Protein AF-A0A8J6C037-F1 (afdb_monomer_lite)

Organism: NCBI:txid201153

Radius of gyration: 19.53 Å; chains: 1; bounding box: 59×39×53 Å

Secondary structure (DSSP, 8-state):
---TT-HHHHHHHTT--HHHHHHHHHHHHHHHHHHHHHHTT-TT-SPPHHHHHHHHHHHHHHHHT---TT--PPPHHHHHHHHHHHHHSSPPPTTT--HHHHHHHHHHHHHHHHHHH-GGGSS---HHHHHHHHPPTT--HHHHHHHHHHHHHHTTSTHHHHS-HHHHHHHHHHHHHHHHHHHHHHTTT-

Sequence (190 aa):
MPNWTKPSVFIRKMGITKRCMSTTIVLAQKYYFQAAPTLDAMAGGPIPTDLLCAACLCIAVKIASDFGPDSFEPPVHEYLVLKHVCRHGSAPTADQLDIRNSKARFATTECSVLATIGFENLAPSLPHGKLLEILPQGIAGSVVELAWAILNDSCSLPESIERDPAAMAEAALKKAVSMAGHTASAHAHV

Foldseek 3Di:
DPPPLDLVVLCVVQVPDLQLLLLLLLLLLLLCVQCVVVQVVDPVHDDPSLLLSLLSSLLSLCVVQPDDPPRDRDPSVSSVQSSCSVVPSGGDDPVRC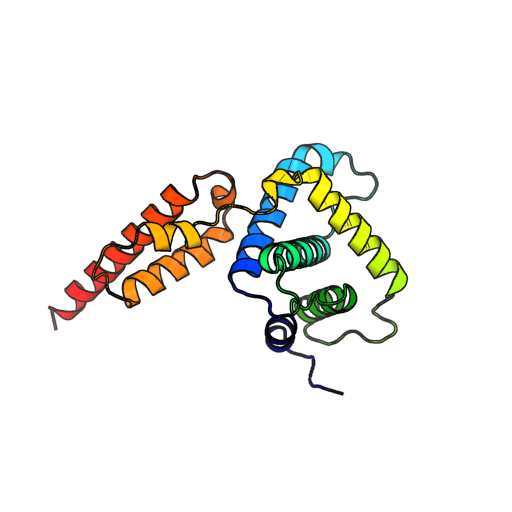PVVVSVVSSVVSNVSSCVRCDVVCSNPDALLVLLVVPDDPPDDVQLVVQLVVQSSVCSNPSCRNVDDSNVSSVVSSVVSVVVVVVVVVVVVPD

pLDDT: mean 78.57, std 13.53, range [39.31, 93.75]

Structure (mmCIF, N/CA/C/O backbone):
data_AF-A0A8J6C037-F1
#
_entry.id   AF-A0A8J6C037-F1
#
loop_
_atom_site.group_PDB
_atom_site.id
_atom_site.type_symbol
_atom_site.label_atom_id
_atom_site.label_alt_id
_atom_site.label_comp_id
_atom_site.label_asym_id
_atom_site.label_entity_id
_atom_site.label_seq_id
_atom_site.pdbx_PDB_ins_code
_atom_site.Cartn_x
_atom_site.Cartn_y
_atom_site.Cartn_z
_atom_site.occupancy
_atom_site.B_iso_or_equiv
_atom_site.auth_seq_id
_atom_site.auth_comp_id
_atom_site.auth_asym_id
_atom_site.auth_atom_id
_atom_site.pdbx_PDB_model_num
ATOM 1 N N . MET A 1 1 ? -12.303 -10.917 -26.815 1.00 42.28 1 MET A N 1
ATOM 2 C CA . MET A 1 1 ? -11.332 -10.605 -25.741 1.00 42.28 1 MET A CA 1
ATOM 3 C C . MET A 1 1 ? -12.116 -10.178 -24.507 1.00 42.28 1 MET A C 1
ATOM 5 O O . MET A 1 1 ? -13.110 -9.486 -24.700 1.00 42.28 1 MET A O 1
ATOM 9 N N . PRO A 1 2 ? -11.768 -10.614 -23.282 1.00 47.94 2 PRO A N 1
ATOM 10 C CA . PRO A 1 2 ? -12.498 -10.204 -22.081 1.00 47.94 2 PRO A CA 1
ATOM 11 C C . PRO A 1 2 ? -12.509 -8.674 -21.926 1.00 47.94 2 PRO A C 1
ATOM 13 O O . PRO A 1 2 ? -11.648 -7.980 -22.456 1.00 47.94 2 PRO A O 1
ATOM 16 N N . ASN A 1 3 ? -13.510 -8.140 -21.234 1.00 52.41 3 ASN A N 1
ATOM 17 C CA . ASN A 1 3 ? -13.744 -6.702 -21.094 1.00 52.41 3 ASN A CA 1
ATOM 18 C C . ASN A 1 3 ? -12.779 -6.105 -20.037 1.00 52.41 3 ASN A C 1
ATOM 20 O O . ASN A 1 3 ? -13.152 -5.871 -18.889 1.00 52.41 3 ASN A O 1
ATOM 24 N N . TRP A 1 4 ? -11.503 -5.929 -20.397 1.00 57.09 4 TRP A N 1
ATOM 25 C CA . TRP A 1 4 ? -10.402 -5.505 -19.508 1.00 57.09 4 TRP A CA 1
ATOM 26 C C . TRP A 1 4 ? -10.311 -3.983 -19.304 1.00 57.09 4 TRP A C 1
ATOM 28 O O . TRP A 1 4 ? -9.225 -3.412 -19.290 1.00 57.09 4 TRP A O 1
ATOM 38 N N . THR A 1 5 ? -11.438 -3.287 -19.183 1.00 61.75 5 THR A N 1
ATOM 39 C CA . THR A 1 5 ? -11.453 -1.812 -19.110 1.00 61.75 5 THR A CA 1
ATOM 40 C C . THR A 1 5 ? -11.577 -1.268 -17.691 1.00 61.75 5 THR A C 1
ATOM 42 O O . THR A 1 5 ? -11.441 -0.068 -17.480 1.00 61.75 5 THR A O 1
ATOM 45 N N . LYS A 1 6 ? -11.829 -2.128 -16.694 1.00 74.69 6 LYS A N 1
ATOM 46 C CA . LYS A 1 6 ? -12.071 -1.706 -15.308 1.00 74.69 6 LYS A CA 1
ATOM 47 C C . LYS A 1 6 ? -10.961 -2.196 -14.370 1.00 74.69 6 LYS A C 1
ATOM 49 O O . LYS A 1 6 ? -10.770 -3.411 -14.272 1.00 74.69 6 LYS A O 1
ATOM 54 N N . PRO A 1 7 ? -10.309 -1.304 -13.595 1.00 74.75 7 PRO A N 1
ATOM 55 C CA . PRO A 1 7 ? -9.315 -1.686 -12.584 1.00 74.75 7 PRO A CA 1
ATOM 56 C C . PRO A 1 7 ? -9.818 -2.740 -11.588 1.00 74.75 7 PRO A C 1
ATOM 58 O O . PRO A 1 7 ? -9.074 -3.632 -11.192 1.00 74.75 7 PRO A O 1
ATOM 61 N N . SER A 1 8 ? -11.107 -2.710 -11.237 1.00 76.75 8 SER A N 1
ATOM 62 C CA . SER A 1 8 ? -11.719 -3.680 -10.319 1.00 76.75 8 SER A CA 1
ATOM 63 C C . SER A 1 8 ? -11.695 -5.127 -10.828 1.00 76.75 8 SER A C 1
ATOM 65 O O . SER A 1 8 ? -11.640 -6.051 -10.018 1.00 76.75 8 SER A O 1
ATOM 67 N N . VAL A 1 9 ? -11.702 -5.342 -12.149 1.00 76.56 9 VAL A N 1
ATOM 68 C CA . VAL A 1 9 ? -11.592 -6.682 -12.751 1.00 76.56 9 VAL A CA 1
ATOM 69 C C . VAL A 1 9 ? -10.172 -7.218 -12.583 1.00 76.56 9 VAL A C 1
ATOM 71 O O . VAL A 1 9 ? -9.996 -8.368 -12.186 1.00 76.56 9 VAL A O 1
ATOM 74 N N . PHE A 1 10 ? -9.167 -6.369 -12.806 1.00 73.31 10 PHE A N 1
ATOM 75 C CA . PHE A 1 10 ? -7.761 -6.703 -12.580 1.00 73.31 10 PHE A CA 1
ATOM 76 C C . PHE A 1 10 ? -7.476 -7.004 -11.111 1.00 73.31 10 PHE A C 1
ATOM 78 O O . PHE A 1 10 ? -6.884 -8.034 -10.814 1.00 73.31 10 PHE A O 1
ATOM 85 N N . ILE A 1 11 ? -7.955 -6.154 -10.197 1.00 75.50 11 ILE A N 1
ATOM 86 C CA . ILE A 1 11 ? -7.783 -6.328 -8.746 1.00 75.50 11 ILE A CA 1
ATOM 87 C C . ILE A 1 11 ? -8.318 -7.690 -8.296 1.00 75.50 11 ILE A C 1
ATOM 89 O O . ILE A 1 11 ? -7.623 -8.419 -7.594 1.00 75.50 11 ILE A O 1
ATOM 93 N N . ARG A 1 12 ? -9.523 -8.070 -8.746 1.00 77.81 12 ARG A N 1
ATOM 94 C CA . ARG A 1 12 ? -10.105 -9.379 -8.414 1.00 77.81 12 ARG A CA 1
ATOM 95 C C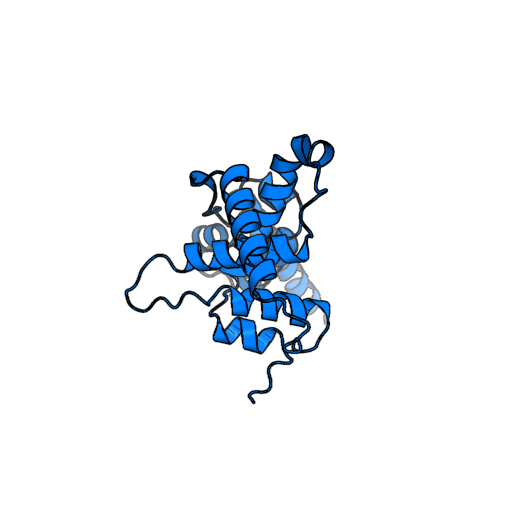 . ARG A 1 12 ? -9.328 -10.537 -9.029 1.00 77.81 12 ARG A C 1
ATOM 97 O O . ARG A 1 12 ? -9.071 -11.510 -8.334 1.00 77.81 12 ARG A O 1
ATOM 104 N N . LYS A 1 13 ? -8.960 -10.443 -10.311 1.00 75.56 13 LYS A N 1
ATOM 105 C CA . LYS A 1 13 ? -8.255 -11.526 -11.008 1.00 75.56 13 LYS A CA 1
ATOM 106 C C . LYS A 1 13 ? -6.862 -11.777 -10.428 1.00 75.56 13 LYS A C 1
ATOM 108 O O . LYS A 1 13 ? -6.459 -12.924 -10.307 1.00 75.56 13 LYS A O 1
ATOM 113 N N . MET A 1 14 ? -6.158 -10.713 -10.057 1.00 76.31 14 MET A N 1
ATOM 114 C CA . MET A 1 14 ? -4.828 -10.787 -9.454 1.00 76.31 14 MET A CA 1
ATOM 115 C C . MET A 1 14 ? -4.860 -11.105 -7.952 1.00 76.31 14 MET A C 1
ATOM 117 O O . MET A 1 14 ? -3.811 -11.114 -7.320 1.00 76.31 14 MET A O 1
ATOM 121 N N . GLY A 1 15 ? -6.042 -11.311 -7.355 1.00 75.94 15 GLY A N 1
ATOM 122 C CA . GLY A 1 15 ? -6.164 -11.586 -5.921 1.00 75.94 15 GLY A CA 1
ATOM 123 C C . GLY A 1 15 ? -5.702 -10.431 -5.024 1.00 75.94 15 GLY A C 1
ATOM 124 O O . GLY A 1 15 ? -5.370 -10.649 -3.862 1.00 75.94 15 GLY A O 1
ATOM 125 N N . ILE A 1 16 ? -5.677 -9.195 -5.536 1.00 83.25 16 ILE A N 1
ATOM 126 C CA . ILE A 1 16 ? -5.190 -8.030 -4.792 1.00 83.25 16 ILE A CA 1
ATOM 127 C C . ILE A 1 16 ? -6.175 -7.713 -3.664 1.00 83.25 16 ILE A C 1
ATOM 129 O O . ILE A 1 16 ? -7.314 -7.295 -3.889 1.00 83.25 16 ILE A O 1
ATOM 133 N N . THR A 1 17 ? -5.719 -7.890 -2.427 1.00 83.94 17 THR A N 1
ATOM 134 C CA . THR A 1 17 ? -6.511 -7.623 -1.222 1.00 83.94 17 THR A CA 1
ATOM 135 C C . THR A 1 17 ? -6.356 -6.178 -0.745 1.00 83.94 17 THR A C 1
ATOM 137 O O . THR A 1 17 ? -5.435 -5.460 -1.141 1.00 83.94 17 THR A O 1
ATOM 140 N N . LYS A 1 18 ? -7.223 -5.742 0.183 1.00 81.75 18 LYS A N 1
ATOM 141 C CA . LYS A 1 18 ? -7.037 -4.456 0.884 1.00 81.75 18 LYS A CA 1
ATOM 142 C C . LYS A 1 18 ? -5.677 -4.377 1.582 1.00 81.75 18 LYS A C 1
ATOM 144 O O . LYS A 1 18 ? -5.041 -3.334 1.523 1.00 81.75 18 LYS A O 1
ATOM 149 N N . ARG A 1 19 ? -5.200 -5.494 2.147 1.00 82.00 19 ARG A N 1
ATOM 150 C CA . ARG A 1 19 ? -3.859 -5.597 2.737 1.00 82.00 19 ARG A CA 1
ATOM 151 C C . ARG A 1 19 ? -2.772 -5.300 1.705 1.00 82.00 19 ARG A C 1
ATOM 153 O O . ARG A 1 19 ? -1.902 -4.492 1.993 1.00 82.00 19 ARG A O 1
ATOM 160 N N . CYS A 1 20 ? -2.865 -5.871 0.499 1.00 86.06 20 CYS A N 1
ATOM 161 C CA . CYS A 1 20 ? -1.915 -5.582 -0.582 1.00 86.06 20 CYS A CA 1
ATOM 162 C C . CYS A 1 20 ? -1.884 -4.082 -0.908 1.00 86.06 20 CYS A C 1
ATOM 164 O O . CYS A 1 20 ? -0.809 -3.502 -1.025 1.00 86.06 20 CYS A O 1
ATOM 166 N N . MET A 1 21 ? -3.051 -3.435 -1.003 1.00 87.00 21 MET A N 1
ATOM 167 C CA . MET A 1 21 ? -3.138 -1.996 -1.279 1.00 87.00 21 MET A CA 1
ATOM 168 C C . MET A 1 21 ? -2.531 -1.150 -0.150 1.00 87.00 21 MET A C 1
ATOM 170 O O . MET A 1 21 ? -1.718 -0.273 -0.426 1.00 87.00 21 MET A O 1
ATOM 174 N N . SER A 1 22 ? -2.850 -1.437 1.115 1.00 85.31 22 SER A N 1
ATOM 175 C CA . SER A 1 22 ? -2.264 -0.724 2.259 1.00 85.31 22 SER A CA 1
ATOM 176 C C . SER A 1 22 ? -0.748 -0.920 2.343 1.00 85.31 22 SER A C 1
ATOM 178 O O . SER A 1 22 ? -0.017 0.053 2.502 1.00 85.31 22 SER A O 1
ATOM 180 N N . THR A 1 23 ? -0.254 -2.148 2.156 1.00 87.00 23 THR A N 1
ATOM 181 C CA . THR A 1 23 ? 1.187 -2.429 2.089 1.00 87.00 23 THR A CA 1
ATOM 182 C C . THR A 1 23 ? 1.843 -1.681 0.929 1.00 87.00 23 THR A C 1
ATOM 184 O O . THR A 1 23 ? 2.911 -1.110 1.113 1.00 87.00 23 THR A O 1
ATOM 187 N N . THR A 1 24 ? 1.194 -1.604 -0.237 1.00 91.06 24 THR A N 1
ATOM 188 C CA . THR A 1 24 ? 1.695 -0.837 -1.393 1.00 91.06 24 THR A CA 1
ATOM 189 C C . THR A 1 24 ? 1.922 0.629 -1.036 1.00 91.06 24 THR A C 1
ATOM 191 O O . THR A 1 24 ? 2.975 1.175 -1.358 1.00 91.06 24 THR A O 1
ATOM 194 N N . ILE A 1 25 ? 0.950 1.259 -0.366 1.00 88.75 25 ILE A N 1
ATOM 195 C CA . ILE A 1 25 ? 1.028 2.670 0.035 1.00 88.75 25 ILE A CA 1
ATOM 196 C C . ILE A 1 25 ? 2.190 2.881 1.010 1.00 88.75 25 ILE A C 1
ATOM 198 O O . ILE A 1 25 ? 3.035 3.742 0.772 1.00 88.75 25 ILE A O 1
ATOM 202 N N . VAL A 1 26 ? 2.282 2.039 2.043 1.00 87.44 26 VAL A N 1
ATOM 203 C CA . VAL A 1 26 ? 3.345 2.123 3.053 1.00 87.44 26 VAL A CA 1
ATOM 204 C C . VAL A 1 26 ? 4.727 1.920 2.429 1.00 87.44 26 VAL A C 1
ATOM 206 O O . VAL A 1 26 ? 5.655 2.661 2.742 1.00 87.44 26 VAL A O 1
ATOM 209 N N . LEU A 1 27 ? 4.886 0.954 1.517 1.00 89.62 27 LEU A N 1
ATOM 210 C CA . LEU A 1 27 ? 6.152 0.742 0.811 1.00 89.62 27 LEU A CA 1
ATOM 211 C C . LEU A 1 27 ? 6.525 1.956 -0.051 1.00 89.62 27 LEU A C 1
ATOM 213 O O . LEU A 1 27 ? 7.672 2.391 -0.019 1.00 89.62 27 LEU A O 1
ATOM 217 N N . ALA A 1 28 ? 5.570 2.540 -0.777 1.00 90.00 28 ALA A N 1
ATOM 218 C CA . ALA A 1 28 ? 5.827 3.726 -1.591 1.00 90.00 28 ALA A CA 1
ATOM 219 C C . ALA A 1 28 ? 6.228 4.942 -0.735 1.00 90.00 28 ALA A C 1
ATOM 221 O O . ALA A 1 28 ? 7.167 5.656 -1.084 1.00 90.00 28 ALA A O 1
ATOM 222 N N . GLN A 1 29 ? 5.565 5.159 0.405 1.00 87.56 29 GLN A N 1
ATOM 223 C CA . GLN A 1 29 ? 5.914 6.229 1.346 1.00 87.56 29 GLN A CA 1
ATOM 224 C C . GLN A 1 29 ? 7.298 6.016 1.964 1.00 87.56 29 GLN A C 1
ATOM 226 O O . GLN A 1 29 ? 8.103 6.945 1.966 1.00 87.56 29 GLN A O 1
ATOM 231 N N . LYS A 1 30 ? 7.612 4.795 2.422 1.00 87.19 30 LYS A N 1
ATOM 232 C CA . LYS A 1 30 ? 8.949 4.449 2.936 1.00 87.19 30 LYS A CA 1
ATOM 233 C C . LYS A 1 30 ? 10.028 4.693 1.889 1.00 87.19 30 LYS A C 1
ATOM 235 O O . LYS A 1 30 ? 11.039 5.314 2.204 1.00 87.19 30 LYS A O 1
ATOM 240 N N . TYR A 1 31 ? 9.783 4.262 0.649 1.00 88.69 31 TYR A N 1
ATOM 241 C CA . TYR A 1 31 ? 10.694 4.510 -0.461 1.00 88.69 31 TYR A CA 1
ATOM 242 C C . TYR A 1 31 ? 10.966 6.004 -0.620 1.00 88.69 31 TYR A C 1
ATOM 244 O O . TYR A 1 31 ? 12.121 6.400 -0.601 1.00 88.69 31 TYR A O 1
ATOM 252 N N . TYR A 1 32 ? 9.934 6.847 -0.723 1.00 86.06 32 TYR A N 1
ATOM 253 C CA . TYR A 1 32 ? 10.140 8.289 -0.882 1.00 86.06 32 TYR A CA 1
ATOM 254 C C . TYR A 1 32 ? 10.841 8.928 0.318 1.00 86.06 32 TYR A C 1
ATOM 256 O O . TYR A 1 32 ? 11.716 9.765 0.122 1.00 86.06 32 TYR A O 1
ATOM 264 N N . PHE A 1 33 ? 10.506 8.515 1.539 1.00 84.06 33 PHE A N 1
ATOM 265 C CA . PHE A 1 33 ? 11.137 9.030 2.752 1.00 84.06 33 PHE A CA 1
ATOM 266 C C . PHE A 1 33 ? 12.635 8.693 2.814 1.00 84.06 33 PHE A C 1
ATOM 268 O O . PHE A 1 33 ? 13.458 9.552 3.114 1.00 84.06 33 PHE A O 1
ATOM 275 N N . GLN A 1 34 ? 13.007 7.455 2.480 1.00 84.38 34 GLN A N 1
ATOM 276 C CA . GLN A 1 34 ? 14.394 6.980 2.530 1.00 84.38 34 GLN A CA 1
ATOM 277 C C . GLN A 1 34 ? 15.205 7.335 1.279 1.00 84.38 34 GLN A C 1
ATOM 279 O O . GLN A 1 34 ? 16.422 7.482 1.360 1.00 84.38 34 GLN A O 1
ATOM 284 N N . ALA A 1 35 ? 14.552 7.480 0.124 1.00 80.06 35 ALA A N 1
ATOM 285 C CA . ALA A 1 35 ? 15.176 7.917 -1.119 1.00 80.06 35 ALA A CA 1
ATOM 286 C C . ALA A 1 35 ? 15.316 9.442 -1.196 1.00 80.06 35 ALA A C 1
ATOM 288 O O . ALA A 1 35 ? 16.121 9.915 -1.990 1.00 80.06 35 ALA A O 1
ATOM 289 N N . ALA A 1 36 ? 14.598 10.225 -0.378 1.00 68.56 36 ALA A N 1
ATOM 290 C CA . ALA A 1 36 ? 14.683 11.690 -0.370 1.00 68.56 36 ALA A CA 1
ATOM 291 C C . ALA A 1 36 ? 16.125 12.247 -0.419 1.00 68.56 36 ALA A C 1
ATOM 293 O O . ALA A 1 36 ? 16.365 13.140 -1.228 1.00 68.56 36 ALA A O 1
ATOM 294 N N . PRO A 1 37 ? 17.116 11.702 0.320 1.00 64.94 37 PRO A N 1
ATOM 295 C CA . PRO A 1 37 ? 18.500 12.179 0.256 1.00 64.94 37 PRO A CA 1
ATOM 296 C C . PRO A 1 37 ? 19.224 11.869 -1.064 1.00 64.94 37 PRO A C 1
ATOM 298 O O . PRO A 1 37 ? 20.243 12.483 -1.363 1.00 64.94 37 PRO A O 1
ATOM 301 N N . THR A 1 38 ? 18.756 10.879 -1.830 1.00 66.69 38 THR A N 1
ATOM 302 C CA . THR A 1 38 ? 19.413 10.384 -3.050 1.00 66.69 38 THR A CA 1
ATOM 303 C C . THR A 1 38 ? 18.672 10.752 -4.332 1.00 66.69 38 THR A C 1
ATOM 305 O O . THR A 1 38 ? 19.297 10.743 -5.391 1.00 66.69 38 THR A O 1
ATOM 308 N N . LEU A 1 39 ? 17.391 11.137 -4.260 1.00 64.19 39 LEU A N 1
ATOM 309 C CA . LEU A 1 39 ? 16.582 11.557 -5.413 1.00 64.19 39 LEU A CA 1
ATOM 310 C C . LEU A 1 39 ? 17.190 12.761 -6.152 1.00 64.19 39 LEU A C 1
ATOM 312 O O . LEU A 1 39 ? 17.167 12.776 -7.382 1.00 64.19 39 LEU A O 1
ATOM 316 N N . ASP A 1 40 ? 17.812 13.698 -5.430 1.00 54.31 40 ASP A N 1
ATOM 317 C CA . ASP A 1 40 ? 18.517 14.852 -6.014 1.00 54.31 40 ASP A CA 1
ATOM 318 C C . ASP A 1 40 ? 19.821 14.464 -6.741 1.00 54.31 40 ASP A C 1
ATOM 320 O O . ASP A 1 40 ? 20.324 15.215 -7.576 1.00 54.31 40 ASP A O 1
ATOM 324 N N . ALA A 1 41 ? 20.366 13.274 -6.462 1.00 55.72 41 ALA A N 1
ATOM 325 C CA . ALA A 1 41 ? 21.618 12.769 -7.029 1.00 55.72 41 ALA A CA 1
ATOM 326 C C . ALA A 1 41 ? 21.418 11.739 -8.162 1.00 55.72 41 ALA A C 1
ATOM 328 O O . ALA A 1 41 ? 22.393 11.291 -8.774 1.00 55.72 41 ALA A O 1
ATOM 329 N N . MET A 1 42 ? 20.178 11.334 -8.466 1.00 60.81 42 MET A N 1
ATOM 330 C CA . MET A 1 42 ? 19.910 10.327 -9.496 1.00 60.81 42 MET A CA 1
ATOM 331 C C . MET A 1 42 ? 20.017 10.926 -10.906 1.00 60.81 42 MET A C 1
ATOM 333 O O . MET A 1 42 ? 19.138 11.655 -11.358 1.00 60.81 42 MET A O 1
ATOM 337 N N . ALA A 1 43 ? 21.045 10.520 -11.660 1.00 52.38 43 ALA A N 1
ATOM 338 C CA . ALA A 1 43 ? 21.284 10.943 -13.049 1.00 52.38 43 ALA A CA 1
ATOM 339 C C . ALA A 1 43 ? 20.125 10.645 -14.035 1.00 52.38 43 ALA A C 1
ATOM 341 O O . ALA A 1 43 ? 20.105 11.181 -15.140 1.00 52.38 43 ALA A O 1
ATOM 342 N N . GLY A 1 44 ? 19.164 9.794 -13.652 1.00 60.16 44 GLY A N 1
ATOM 343 C CA . GLY A 1 44 ? 17.969 9.447 -14.434 1.00 60.16 44 GLY A CA 1
ATOM 344 C C . GLY A 1 44 ? 16.665 10.103 -13.960 1.00 60.16 44 GLY A C 1
ATOM 345 O O . GLY A 1 44 ? 15.607 9.773 -14.495 1.00 60.16 44 GLY A O 1
ATOM 346 N N . GLY A 1 45 ? 16.728 11.001 -12.971 1.00 66.81 45 GLY A N 1
ATOM 347 C CA . GLY A 1 45 ? 15.557 11.581 -12.315 1.00 66.81 45 GLY A CA 1
ATOM 348 C C . GLY A 1 45 ? 14.813 10.596 -11.396 1.00 66.81 45 GLY A C 1
ATOM 349 O O . GLY A 1 45 ? 15.154 9.411 -11.331 1.00 66.81 45 GLY A O 1
ATOM 350 N N . PRO A 1 46 ? 13.791 11.075 -10.665 1.00 73.69 46 PRO A N 1
ATOM 351 C CA . PRO A 1 46 ? 12.995 10.241 -9.771 1.00 73.69 46 PRO A CA 1
ATOM 352 C C . PRO A 1 46 ? 12.236 9.154 -10.546 1.00 73.69 46 PRO A C 1
ATOM 354 O O . PRO A 1 46 ? 11.746 9.380 -11.657 1.00 73.69 46 PRO A O 1
ATOM 357 N N . ILE A 1 47 ? 12.082 7.973 -9.938 1.00 82.81 47 ILE A N 1
ATOM 358 C CA . ILE A 1 47 ? 11.238 6.906 -10.493 1.00 82.81 47 ILE A CA 1
ATOM 359 C C . ILE A 1 47 ? 9.805 7.444 -10.666 1.00 82.81 47 ILE A C 1
ATOM 361 O O . ILE A 1 47 ? 9.243 7.987 -9.709 1.00 82.81 47 ILE A O 1
ATOM 365 N N . PRO A 1 48 ? 9.174 7.278 -11.848 1.00 85.75 48 PRO A N 1
ATOM 366 C CA . PRO A 1 48 ? 7.784 7.676 -12.047 1.00 85.75 48 PRO A CA 1
ATOM 367 C C . PRO A 1 48 ? 6.862 7.016 -11.017 1.00 85.75 48 PRO A C 1
ATOM 369 O O . PRO A 1 48 ? 6.884 5.793 -10.866 1.00 85.75 48 PRO A O 1
ATOM 372 N N . THR A 1 49 ? 6.027 7.807 -10.338 1.00 86.44 49 THR A N 1
ATOM 373 C CA . THR A 1 49 ? 5.165 7.336 -9.238 1.00 86.44 49 THR A CA 1
ATOM 374 C C . THR A 1 49 ? 4.270 6.170 -9.645 1.00 86.44 49 THR A C 1
ATOM 376 O O . THR A 1 49 ? 4.090 5.228 -8.886 1.00 86.44 49 THR A O 1
ATOM 379 N N . ASP A 1 50 ? 3.752 6.174 -10.871 1.00 85.81 50 ASP A N 1
ATOM 380 C CA . ASP A 1 50 ? 2.916 5.092 -11.389 1.00 85.81 50 ASP A CA 1
ATOM 381 C C . ASP A 1 50 ? 3.683 3.767 -11.557 1.00 85.81 50 ASP A C 1
ATOM 383 O O . ASP A 1 50 ? 3.127 2.691 -11.336 1.00 85.81 50 ASP A O 1
ATOM 387 N N . LEU A 1 51 ? 4.963 3.826 -11.937 1.00 87.62 51 LEU A N 1
ATOM 388 C CA . LEU A 1 51 ? 5.842 2.660 -12.016 1.00 87.62 51 LEU A CA 1
ATOM 389 C C . LEU A 1 51 ? 6.264 2.187 -10.621 1.00 87.62 51 LEU A C 1
ATOM 391 O O . LEU A 1 51 ? 6.263 0.982 -10.375 1.00 87.62 51 LEU A O 1
ATOM 395 N N . LEU A 1 52 ? 6.554 3.123 -9.712 1.00 90.44 52 LEU A N 1
ATOM 396 C CA . LEU A 1 52 ? 6.839 2.830 -8.310 1.00 90.44 52 LEU A CA 1
ATOM 397 C C . LEU A 1 52 ? 5.659 2.106 -7.650 1.00 90.44 52 LEU A C 1
ATOM 399 O O . LEU A 1 52 ? 5.842 1.026 -7.102 1.00 90.44 52 LEU A O 1
ATOM 403 N N . CYS A 1 53 ? 4.438 2.638 -7.766 1.00 90.56 53 CYS A N 1
ATOM 404 C CA . CYS A 1 53 ? 3.241 2.011 -7.205 1.00 90.56 53 CYS A CA 1
ATOM 405 C C . CYS A 1 53 ? 3.005 0.606 -7.771 1.00 90.56 53 CYS A C 1
ATOM 407 O O . CYS A 1 53 ? 2.630 -0.293 -7.023 1.00 90.56 53 CYS A O 1
ATOM 409 N N . ALA A 1 54 ? 3.245 0.389 -9.069 1.00 90.62 54 ALA A N 1
ATOM 410 C CA . ALA A 1 54 ? 3.118 -0.935 -9.675 1.00 90.62 54 ALA A CA 1
ATOM 411 C C . ALA A 1 54 ? 4.153 -1.932 -9.117 1.00 90.62 54 ALA A C 1
ATOM 413 O O . ALA A 1 54 ? 3.810 -3.084 -8.853 1.00 90.62 54 ALA A O 1
ATOM 414 N N . ALA A 1 55 ? 5.396 -1.491 -8.898 1.00 91.31 55 ALA A N 1
ATOM 415 C CA . ALA A 1 55 ? 6.442 -2.309 -8.287 1.00 91.31 55 ALA A CA 1
ATOM 416 C C . ALA A 1 55 ? 6.151 -2.602 -6.806 1.00 91.31 55 ALA A C 1
ATOM 418 O O . ALA A 1 55 ? 6.188 -3.758 -6.393 1.00 91.31 55 ALA A O 1
ATOM 419 N N . CYS A 1 56 ? 5.773 -1.589 -6.020 1.00 92.19 56 CYS A N 1
ATOM 420 C CA . CYS A 1 56 ? 5.360 -1.757 -4.626 1.00 92.19 56 CYS A CA 1
ATOM 421 C C . CYS A 1 56 ? 4.154 -2.698 -4.494 1.00 92.19 56 CYS A C 1
ATOM 423 O O . CYS A 1 56 ? 4.101 -3.478 -3.550 1.00 92.19 56 CYS A O 1
ATOM 425 N N . LEU A 1 57 ? 3.215 -2.666 -5.445 1.00 91.62 57 LEU A N 1
ATOM 426 C CA . LEU A 1 57 ? 2.068 -3.573 -5.470 1.00 91.62 57 LEU A CA 1
ATOM 427 C C . LEU A 1 57 ? 2.478 -5.014 -5.762 1.00 91.62 57 LEU A C 1
ATOM 429 O O . LEU A 1 57 ? 1.989 -5.922 -5.100 1.00 91.62 57 LEU A O 1
ATOM 433 N N . CYS A 1 58 ? 3.397 -5.227 -6.704 1.00 89.62 58 CYS A N 1
ATOM 434 C CA . CYS A 1 58 ? 3.973 -6.546 -6.963 1.00 89.62 58 CYS A CA 1
ATOM 435 C C . CYS A 1 58 ? 4.662 -7.112 -5.716 1.00 89.62 58 CYS A C 1
ATOM 437 O O . CYS A 1 58 ? 4.367 -8.232 -5.304 1.00 89.62 58 CYS A O 1
ATOM 439 N N . ILE A 1 59 ? 5.493 -6.307 -5.052 1.00 88.88 59 ILE A N 1
ATOM 440 C CA . ILE A 1 59 ? 6.139 -6.675 -3.786 1.00 88.88 59 ILE A CA 1
ATOM 441 C C . ILE A 1 59 ? 5.085 -6.988 -2.709 1.00 88.88 59 ILE A C 1
ATOM 443 O O . ILE A 1 59 ? 5.153 -8.026 -2.058 1.00 88.88 59 ILE A O 1
ATOM 447 N N . ALA A 1 60 ? 4.073 -6.134 -2.546 1.00 88.75 60 ALA A N 1
ATOM 448 C CA . ALA A 1 60 ? 3.010 -6.325 -1.563 1.00 88.75 60 ALA A CA 1
ATOM 449 C C . ALA A 1 60 ? 2.204 -7.608 -1.802 1.00 88.75 60 ALA A C 1
ATOM 451 O O . ALA A 1 60 ? 1.859 -8.294 -0.842 1.00 88.75 60 ALA A O 1
ATOM 452 N N . VAL A 1 61 ? 1.915 -7.943 -3.064 1.00 86.56 61 VAL A N 1
ATOM 453 C CA . VAL A 1 61 ? 1.255 -9.201 -3.428 1.00 86.56 61 VAL A CA 1
ATOM 454 C C . VAL A 1 61 ? 2.153 -10.381 -3.085 1.00 86.56 61 VAL A C 1
ATOM 456 O O . VAL A 1 61 ? 1.663 -11.303 -2.446 1.00 86.56 61 VAL A O 1
ATOM 459 N N . LYS A 1 62 ? 3.451 -10.342 -3.414 1.00 83.06 62 LYS A N 1
ATOM 460 C CA . LYS A 1 62 ? 4.406 -11.410 -3.062 1.00 83.06 62 LYS A CA 1
ATOM 461 C C . LYS A 1 62 ? 4.422 -11.687 -1.558 1.00 83.06 62 LYS A C 1
ATOM 463 O O . LYS A 1 62 ? 4.264 -12.827 -1.152 1.00 83.06 62 LYS A O 1
ATOM 468 N N . ILE A 1 63 ? 4.491 -10.634 -0.747 1.00 80.75 63 ILE A N 1
ATOM 469 C CA . ILE A 1 63 ? 4.533 -10.725 0.723 1.00 80.75 63 ILE A CA 1
ATOM 470 C C . ILE A 1 63 ? 3.197 -11.184 1.303 1.00 80.75 63 ILE A C 1
ATOM 472 O O . ILE A 1 63 ? 3.138 -11.980 2.233 1.00 80.75 63 ILE A O 1
ATOM 476 N N . ALA A 1 64 ? 2.083 -10.677 0.770 1.00 75.00 64 ALA A N 1
ATOM 477 C CA . ALA A 1 64 ? 0.762 -11.129 1.192 1.00 75.00 64 ALA A CA 1
ATOM 478 C C . ALA A 1 64 ? 0.495 -12.590 0.793 1.00 75.00 64 ALA A C 1
ATOM 480 O O . ALA A 1 64 ? -0.365 -13.227 1.399 1.00 75.00 64 ALA A O 1
ATOM 481 N N . SER A 1 65 ? 1.216 -13.089 -0.213 1.00 64.94 65 SER A N 1
ATOM 482 C CA . SER A 1 65 ? 1.073 -14.422 -0.793 1.00 64.94 65 SER A CA 1
ATOM 483 C C . SER A 1 65 ? 2.088 -15.428 -0.257 1.00 64.94 65 SER A C 1
ATOM 485 O O . SER A 1 65 ? 2.277 -16.442 -0.925 1.00 64.94 65 SER A O 1
ATOM 487 N N . ASP A 1 66 ? 2.724 -15.183 0.897 1.00 51.16 66 ASP A N 1
ATOM 488 C CA . ASP A 1 66 ? 3.698 -16.104 1.497 1.00 51.16 66 ASP A CA 1
ATOM 489 C C . ASP A 1 66 ? 3.123 -17.540 1.668 1.00 51.16 66 ASP A C 1
ATOM 491 O O . ASP A 1 66 ? 2.485 -17.894 2.658 1.00 51.16 66 ASP A O 1
ATOM 495 N N . PHE A 1 67 ? 3.361 -18.322 0.607 1.00 46.53 67 PHE A N 1
ATOM 496 C CA . PHE A 1 67 ? 3.594 -19.754 0.397 1.00 46.53 67 PHE A CA 1
ATOM 497 C C . PHE A 1 67 ? 2.602 -20.793 0.945 1.00 46.53 67 PHE A C 1
ATOM 499 O O . PHE A 1 67 ? 2.934 -21.623 1.789 1.00 46.53 67 PHE A O 1
ATOM 506 N N . GLY A 1 68 ? 1.427 -20.862 0.313 1.00 41.28 68 GLY A N 1
ATOM 507 C CA . GLY A 1 68 ? 0.753 -22.140 0.044 1.00 41.28 68 GLY A CA 1
ATOM 508 C C . GLY A 1 68 ? 1.048 -22.607 -1.394 1.00 41.28 68 GLY A C 1
ATOM 509 O O . GLY A 1 68 ? 1.287 -21.755 -2.247 1.00 41.28 68 GLY A O 1
ATOM 510 N N . PRO A 1 69 ? 1.015 -23.918 -1.705 1.00 44.09 69 PRO A N 1
ATOM 511 C CA . PRO A 1 69 ? 1.334 -24.460 -3.039 1.00 44.09 69 PRO A CA 1
ATOM 512 C C . PRO A 1 69 ? 0.424 -23.952 -4.177 1.00 44.09 69 PRO A C 1
ATOM 514 O O . PRO A 1 69 ? 0.758 -24.134 -5.344 1.00 44.09 69 PRO A O 1
ATOM 517 N N . ASP A 1 70 ? -0.680 -23.281 -3.838 1.00 50.72 70 ASP A N 1
ATOM 518 C CA . ASP A 1 70 ? -1.661 -22.721 -4.771 1.00 50.72 70 ASP A CA 1
ATOM 519 C C . ASP A 1 70 ? -1.554 -21.187 -4.935 1.00 50.72 70 ASP A C 1
ATOM 521 O O . ASP A 1 70 ? -2.454 -20.564 -5.507 1.00 50.72 70 ASP A O 1
ATOM 525 N N . SER A 1 71 ? -0.499 -20.535 -4.416 1.00 53.12 71 SER A N 1
ATOM 526 C CA . SER A 1 71 ? -0.346 -19.082 -4.562 1.00 53.12 71 SER A CA 1
ATOM 527 C C . SER A 1 71 ? -0.037 -18.696 -6.016 1.00 53.12 71 SER A C 1
ATOM 529 O O . SER A 1 71 ? 0.949 -19.115 -6.620 1.00 53.12 71 SER A O 1
ATOM 531 N N . PHE A 1 72 ? -0.919 -17.888 -6.608 1.00 58.81 72 PHE A N 1
ATOM 532 C CA . PHE A 1 72 ? -0.760 -17.366 -7.962 1.00 58.81 72 PHE A CA 1
ATOM 533 C C . PHE A 1 72 ? -0.085 -15.997 -7.897 1.00 58.81 72 PHE A C 1
ATOM 535 O O . PHE A 1 72 ? -0.722 -15.013 -7.527 1.00 58.81 72 PHE A O 1
ATOM 542 N N . GLU A 1 73 ? 1.192 -15.922 -8.271 1.00 62.56 73 GLU A N 1
ATOM 543 C CA . GLU A 1 73 ? 1.850 -14.639 -8.519 1.00 62.56 73 GLU A CA 1
ATOM 544 C C . GLU A 1 73 ? 1.425 -14.117 -9.904 1.00 62.56 73 GLU A C 1
ATOM 546 O O . GLU A 1 73 ? 1.714 -14.760 -10.921 1.00 62.56 73 GLU A O 1
ATOM 551 N N . PRO A 1 74 ? 0.753 -12.953 -9.994 1.00 69.50 74 PRO A N 1
ATOM 552 C CA . PRO A 1 74 ? 0.443 -12.355 -11.282 1.00 69.50 74 PRO A CA 1
ATOM 553 C C . PRO A 1 74 ? 1.732 -12.056 -12.060 1.00 69.50 74 PRO A C 1
ATOM 555 O O . PRO A 1 74 ? 2.688 -11.525 -11.491 1.00 69.50 74 PRO A O 1
ATOM 558 N N . PRO A 1 75 ? 1.795 -12.327 -13.372 1.00 79.81 75 PRO A N 1
ATOM 559 C CA . PRO A 1 75 ? 2.984 -12.008 -14.149 1.00 79.81 75 PRO A CA 1
ATOM 560 C C . PRO A 1 75 ? 3.183 -10.487 -14.212 1.00 79.81 75 PRO A C 1
ATOM 562 O O . PRO A 1 75 ? 2.217 -9.741 -14.354 1.00 79.81 75 PRO A O 1
ATOM 565 N N . VAL A 1 76 ? 4.439 -10.019 -14.234 1.00 82.44 76 VAL A N 1
ATOM 566 C CA . VAL A 1 76 ? 4.824 -8.585 -14.330 1.00 82.44 76 VAL A CA 1
ATOM 567 C C . VAL A 1 76 ? 4.016 -7.803 -15.378 1.00 82.44 76 VAL A C 1
ATOM 569 O O . VAL A 1 76 ? 3.671 -6.638 -15.187 1.00 82.44 76 VAL A O 1
ATOM 572 N N . HIS A 1 77 ? 3.677 -8.456 -16.491 1.00 83.12 77 HIS A N 1
ATOM 573 C CA . HIS A 1 77 ? 2.834 -7.880 -17.535 1.00 83.12 77 HIS A CA 1
ATOM 574 C C . HIS A 1 77 ? 1.461 -7.407 -17.018 1.00 83.12 77 HIS A C 1
ATOM 576 O O . HIS A 1 77 ? 1.006 -6.344 -17.424 1.00 83.12 77 HIS A O 1
ATOM 582 N N . GLU A 1 78 ? 0.804 -8.142 -16.119 1.00 84.00 78 GLU A N 1
ATOM 583 C CA . GLU A 1 78 ? -0.501 -7.753 -15.570 1.00 84.00 78 GLU A CA 1
ATOM 584 C C . GLU A 1 78 ? -0.419 -6.489 -14.706 1.00 84.00 78 GLU A C 1
ATOM 586 O O . GLU A 1 78 ? -1.297 -5.632 -14.815 1.00 84.00 78 GLU A O 1
ATOM 591 N N . TYR A 1 79 ? 0.662 -6.294 -13.944 1.00 86.06 79 TYR A N 1
ATOM 592 C CA . TYR A 1 79 ? 0.892 -5.047 -13.203 1.00 86.06 79 TYR A CA 1
ATOM 593 C C . TYR A 1 79 ? 1.126 -3.855 -14.136 1.00 86.06 79 TYR A C 1
ATOM 595 O O . TYR A 1 79 ? 0.613 -2.763 -13.891 1.00 86.06 79 TYR A O 1
ATOM 603 N N . LEU A 1 80 ? 1.864 -4.057 -15.232 1.00 85.56 80 LEU A N 1
ATOM 604 C CA . LEU A 1 80 ? 2.095 -3.021 -16.243 1.00 85.56 80 LEU A CA 1
ATOM 605 C C . LEU A 1 80 ? 0.804 -2.641 -16.981 1.00 85.56 80 LEU A C 1
ATOM 607 O O . LEU A 1 80 ? 0.565 -1.460 -17.237 1.00 85.56 80 LEU A O 1
ATOM 611 N N . VAL A 1 81 ? -0.050 -3.622 -17.282 1.00 84.19 81 VAL A N 1
ATOM 612 C CA . VAL A 1 81 ? -1.379 -3.373 -17.852 1.00 84.19 81 VAL A CA 1
ATOM 613 C C . VAL A 1 81 ? -2.265 -2.645 -16.844 1.00 84.19 81 VAL A C 1
ATOM 615 O O . VAL A 1 81 ? -2.875 -1.646 -17.212 1.00 84.19 81 VAL A O 1
ATOM 618 N N . LEU A 1 82 ? -2.310 -3.081 -15.578 1.00 84.44 82 LEU A N 1
ATOM 619 C CA . LEU A 1 82 ? -3.092 -2.404 -14.539 1.00 84.44 82 LEU A CA 1
ATOM 620 C C . LEU A 1 82 ? -2.652 -0.945 -14.387 1.00 84.44 82 LEU A C 1
ATOM 622 O O . LEU A 1 82 ? -3.494 -0.053 -14.387 1.00 84.44 82 LEU A O 1
ATOM 626 N N . LYS A 1 83 ? -1.341 -0.694 -14.326 1.00 87.25 83 LYS A N 1
ATOM 627 C CA . LYS A 1 83 ? -0.764 0.653 -14.318 1.00 87.25 83 LYS A CA 1
ATOM 628 C C . LYS A 1 83 ? -1.298 1.492 -15.485 1.00 87.25 83 LYS A C 1
ATOM 630 O O . LYS A 1 83 ? -1.751 2.615 -15.274 1.00 87.25 83 LYS A O 1
ATOM 635 N N . HIS A 1 84 ? -1.259 0.953 -16.705 1.00 85.75 84 HIS A N 1
ATOM 636 C CA . HIS A 1 84 ? -1.742 1.652 -17.896 1.00 85.75 84 HIS A CA 1
ATOM 637 C C . HIS A 1 84 ? -3.249 1.933 -17.820 1.00 85.75 84 HIS A C 1
ATOM 639 O O . HIS A 1 84 ? -3.667 3.070 -18.023 1.00 85.75 84 HIS A O 1
ATOM 645 N N . VAL A 1 85 ? -4.061 0.936 -17.460 1.00 84.69 85 VAL A N 1
ATOM 646 C CA . VAL A 1 85 ? -5.521 1.072 -17.332 1.00 84.69 85 VAL A CA 1
ATOM 647 C C . VAL A 1 85 ? -5.888 2.101 -16.263 1.00 84.69 85 VAL A C 1
ATOM 649 O O . VAL A 1 85 ? -6.758 2.934 -16.499 1.00 84.69 85 VAL A O 1
ATOM 652 N N . CYS A 1 86 ? -5.210 2.104 -15.113 1.00 83.38 86 CYS A N 1
ATOM 653 C CA . CYS A 1 86 ? -5.425 3.105 -14.067 1.00 83.38 86 CYS A CA 1
ATOM 654 C C . CYS A 1 86 ? -5.074 4.525 -14.533 1.00 83.38 86 CYS A C 1
ATOM 656 O O . CYS A 1 86 ? -5.735 5.476 -14.127 1.00 83.38 86 CYS A O 1
ATOM 658 N N . ARG A 1 87 ? -4.055 4.675 -15.387 1.00 83.88 87 ARG A N 1
ATOM 659 C CA . ARG A 1 87 ? -3.606 5.981 -15.888 1.00 83.88 87 ARG A CA 1
ATOM 660 C C . ARG A 1 87 ? -4.441 6.505 -17.059 1.00 83.88 87 ARG A C 1
ATOM 662 O O . ARG A 1 87 ? -4.648 7.709 -17.162 1.00 83.88 87 ARG A O 1
ATOM 669 N N . HIS A 1 88 ? -4.883 5.622 -17.949 1.00 84.38 88 HIS A N 1
ATOM 670 C CA . HIS A 1 88 ? -5.472 5.988 -19.242 1.00 84.38 88 HIS A CA 1
ATOM 671 C C . HIS A 1 88 ? -6.938 5.563 -19.404 1.00 84.38 88 HIS A C 1
ATOM 673 O O . HIS A 1 88 ? -7.548 5.857 -20.430 1.00 84.38 88 HIS A O 1
ATOM 679 N N . GLY A 1 89 ? -7.511 4.842 -18.436 1.00 81.44 89 GLY A N 1
ATOM 680 C CA . GLY A 1 89 ? -8.902 4.375 -18.469 1.00 81.44 89 GLY A CA 1
ATOM 681 C C . GLY A 1 89 ? -9.208 3.346 -19.564 1.00 81.44 89 GLY A C 1
ATOM 682 O O . GLY A 1 89 ? -10.371 3.032 -19.806 1.00 81.44 89 GLY A O 1
ATOM 683 N N . SER A 1 90 ? -8.187 2.830 -20.247 1.00 81.06 90 SER A N 1
ATOM 684 C CA . SER A 1 90 ? -8.315 1.926 -21.391 1.00 81.06 90 SER A CA 1
ATOM 685 C C . SER A 1 90 ? -7.198 0.887 -21.396 1.00 81.06 90 SER A C 1
ATOM 687 O O . SER A 1 90 ? -6.181 1.051 -20.724 1.00 81.06 90 SER A O 1
ATOM 689 N N . ALA A 1 91 ? -7.417 -0.224 -22.101 1.00 78.88 91 ALA A N 1
ATOM 690 C CA . ALA A 1 91 ? -6.400 -1.256 -22.247 1.00 78.88 91 ALA A CA 1
ATOM 691 C C . ALA A 1 91 ? -5.311 -0.795 -23.236 1.00 78.88 91 ALA A C 1
ATOM 693 O O . ALA A 1 91 ? -5.652 -0.214 -24.269 1.00 78.88 91 ALA A O 1
ATOM 694 N N . PRO A 1 92 ? -4.029 -1.079 -22.955 1.00 77.62 92 PRO A N 1
ATOM 695 C CA . PRO A 1 92 ? -2.934 -0.731 -23.852 1.00 77.62 92 PRO A CA 1
ATOM 696 C C . PRO A 1 92 ? -3.025 -1.504 -25.172 1.00 77.62 92 PRO A C 1
ATOM 698 O O . PRO A 1 92 ? -3.347 -2.695 -25.187 1.00 77.62 92 PRO A O 1
ATOM 701 N N . THR A 1 93 ? -2.690 -0.846 -26.282 1.00 77.94 93 THR A N 1
ATOM 702 C CA . THR A 1 93 ? -2.465 -1.523 -27.566 1.00 77.94 93 THR A CA 1
ATOM 703 C C . THR A 1 93 ? -1.131 -2.281 -27.557 1.00 77.94 93 THR A C 1
ATOM 705 O O . THR A 1 93 ? -0.252 -2.010 -26.734 1.00 77.94 93 THR A O 1
ATOM 708 N N . ALA A 1 94 ? -0.960 -3.234 -28.482 1.00 68.12 94 ALA A N 1
ATOM 709 C CA . ALA A 1 94 ? 0.275 -4.018 -28.603 1.00 68.12 94 ALA A CA 1
ATOM 710 C C . ALA A 1 94 ? 1.525 -3.138 -28.805 1.00 68.12 94 ALA A C 1
ATOM 712 O O . ALA A 1 94 ? 2.589 -3.475 -28.296 1.00 68.12 94 ALA A O 1
ATOM 713 N N . ASP A 1 95 ? 1.370 -1.986 -29.464 1.00 66.12 95 ASP A N 1
ATOM 714 C CA . ASP A 1 95 ? 2.454 -1.029 -29.721 1.00 66.12 95 ASP A CA 1
ATOM 715 C C . ASP A 1 95 ? 2.728 -0.092 -28.530 1.00 66.12 95 ASP A C 1
ATOM 717 O O . ASP A 1 95 ? 3.818 0.462 -28.403 1.00 66.12 95 ASP A O 1
ATOM 721 N N . GLN A 1 96 ? 1.748 0.103 -27.638 1.00 67.25 96 GLN A N 1
ATOM 722 C CA . GLN A 1 96 ? 1.868 0.978 -26.462 1.00 67.25 96 GLN A CA 1
ATOM 723 C C . GLN A 1 96 ? 2.597 0.312 -25.294 1.00 67.25 96 GLN A C 1
ATOM 725 O O . GLN A 1 96 ? 3.196 0.989 -24.457 1.00 67.25 96 GLN A O 1
ATOM 730 N N . LEU A 1 97 ? 2.547 -1.015 -25.223 1.00 64.62 97 LEU A N 1
ATOM 731 C CA . LEU A 1 97 ? 3.381 -1.797 -24.330 1.00 64.62 97 LEU A CA 1
ATOM 732 C C . LEU A 1 97 ? 4.624 -2.224 -25.106 1.00 64.62 97 LEU A C 1
ATOM 734 O O . LEU A 1 97 ? 4.666 -3.313 -25.668 1.00 64.62 97 LEU A O 1
ATOM 738 N N . ASP A 1 98 ? 5.689 -1.425 -25.069 1.00 68.19 98 ASP A N 1
ATOM 739 C CA . ASP A 1 98 ? 7.020 -2.001 -25.266 1.00 68.19 98 ASP A CA 1
ATOM 740 C C . ASP A 1 98 ? 7.298 -2.917 -24.066 1.00 68.19 98 ASP A C 1
ATOM 742 O O . ASP A 1 98 ? 7.839 -2.507 -23.032 1.00 68.19 98 ASP A O 1
ATOM 746 N N . ILE A 1 99 ? 6.817 -4.158 -24.167 1.00 60.69 99 ILE A N 1
ATOM 747 C CA . ILE A 1 99 ? 6.780 -5.124 -23.070 1.00 60.69 99 ILE A CA 1
ATOM 748 C C . ILE A 1 99 ? 8.198 -5.392 -22.566 1.00 60.69 99 ILE A C 1
ATOM 750 O O . ILE A 1 99 ? 8.392 -5.576 -21.365 1.00 60.69 99 ILE A O 1
ATOM 754 N N . ARG A 1 100 ? 9.200 -5.412 -23.454 1.00 61.22 100 ARG A N 1
ATOM 755 C CA . ARG A 1 100 ? 10.573 -5.777 -23.093 1.00 61.22 100 ARG A CA 1
ATOM 756 C C . ARG A 1 100 ? 11.251 -4.664 -22.304 1.00 61.22 100 ARG A C 1
ATOM 758 O O . ARG A 1 100 ? 11.756 -4.933 -21.214 1.00 61.22 100 ARG A O 1
ATOM 765 N N . ASN A 1 101 ? 11.191 -3.425 -22.793 1.00 70.25 101 ASN A N 1
ATOM 766 C CA . ASN A 1 101 ? 11.753 -2.288 -22.065 1.00 70.25 101 ASN A CA 1
ATOM 767 C C . ASN A 1 101 ? 10.963 -1.990 -20.784 1.00 70.25 101 ASN A C 1
ATOM 769 O O . ASN A 1 101 ? 11.554 -1.670 -19.752 1.00 70.25 101 ASN A O 1
ATOM 773 N N . SER A 1 102 ? 9.641 -2.177 -20.800 1.00 76.81 102 SER A N 1
ATOM 774 C CA . SER A 1 102 ? 8.801 -1.990 -19.612 1.00 76.81 102 SER A CA 1
ATOM 775 C C . SER A 1 102 ? 9.088 -3.027 -18.527 1.00 76.81 102 SER A C 1
ATOM 777 O O . SER A 1 102 ? 9.153 -2.664 -17.356 1.00 76.81 102 SER A O 1
ATOM 779 N N . LYS A 1 103 ? 9.326 -4.296 -18.892 1.00 80.31 103 LYS A N 1
ATOM 780 C CA . LYS A 1 103 ? 9.719 -5.350 -17.941 1.00 80.31 103 LYS A CA 1
ATOM 781 C C . LYS A 1 103 ? 11.091 -5.096 -17.323 1.00 80.31 103 LYS A C 1
ATOM 783 O O . LYS A 1 103 ? 11.229 -5.241 -16.115 1.00 80.31 103 LYS A O 1
ATOM 788 N N . ALA A 1 104 ? 12.083 -4.695 -18.121 1.00 81.31 104 ALA A N 1
ATOM 789 C CA . ALA A 1 104 ? 13.415 -4.379 -17.603 1.00 81.31 104 ALA A CA 1
ATOM 790 C C . ALA A 1 104 ? 13.361 -3.206 -16.615 1.00 81.31 104 ALA A C 1
ATOM 792 O O . ALA A 1 104 ? 13.841 -3.321 -15.491 1.00 81.31 104 ALA A O 1
ATOM 793 N N . ARG A 1 105 ? 12.678 -2.113 -16.988 1.00 84.62 105 ARG A N 1
ATOM 794 C CA . ARG A 1 105 ? 12.475 -0.962 -16.095 1.00 84.62 105 ARG A CA 1
ATOM 795 C C . ARG A 1 105 ? 11.710 -1.333 -14.829 1.00 84.62 105 ARG A C 1
ATOM 797 O O . ARG A 1 105 ? 12.035 -0.823 -13.760 1.00 84.62 105 ARG A O 1
ATOM 804 N N . PHE A 1 106 ? 10.710 -2.205 -14.942 1.00 87.81 106 PHE A N 1
ATOM 805 C CA . PHE A 1 106 ? 9.961 -2.708 -13.795 1.00 87.81 106 PHE A CA 1
ATOM 806 C C . PHE A 1 106 ? 10.865 -3.482 -12.835 1.00 87.81 106 PHE A C 1
ATOM 808 O O . PHE A 1 106 ? 10.884 -3.161 -11.654 1.00 87.81 106 PHE A O 1
ATOM 815 N N . ALA A 1 107 ? 11.660 -4.427 -13.341 1.00 86.44 107 ALA A N 1
ATOM 816 C CA . ALA A 1 107 ? 12.587 -5.208 -12.525 1.00 86.44 107 ALA A CA 1
ATOM 817 C C . ALA A 1 107 ? 13.620 -4.311 -11.823 1.00 86.44 107 ALA A C 1
ATOM 819 O O . ALA A 1 107 ? 13.834 -4.437 -10.623 1.00 86.44 107 ALA A O 1
ATOM 820 N N . THR A 1 108 ? 14.202 -3.337 -12.533 1.00 87.50 108 THR A N 1
ATOM 821 C CA . THR A 1 108 ? 15.108 -2.354 -11.918 1.00 87.50 108 THR A CA 1
ATOM 822 C C . THR A 1 108 ? 14.410 -1.523 -10.839 1.00 87.50 108 THR A C 1
ATOM 824 O O . THR A 1 108 ? 14.998 -1.271 -9.790 1.00 87.50 108 THR A O 1
ATOM 827 N N . THR A 1 109 ? 13.157 -1.120 -11.067 1.00 89.12 109 THR A N 1
ATOM 828 C CA . THR A 1 109 ? 12.363 -0.380 -10.073 1.00 89.12 109 THR A CA 1
ATOM 829 C C . THR A 1 109 ? 12.100 -1.233 -8.838 1.00 89.12 109 THR A C 1
ATOM 831 O O . THR A 1 109 ? 12.326 -0.771 -7.727 1.00 89.12 109 THR A O 1
ATOM 834 N N . GLU A 1 110 ? 11.679 -2.484 -9.020 1.00 89.50 110 GLU A N 1
ATOM 835 C CA . GLU A 1 110 ? 11.455 -3.435 -7.932 1.00 89.50 110 GLU A CA 1
ATOM 836 C C . GLU A 1 110 ? 12.730 -3.627 -7.101 1.00 89.50 110 GLU A C 1
ATOM 838 O O . GLU A 1 110 ? 12.697 -3.441 -5.887 1.00 89.50 110 GLU A O 1
ATOM 843 N N . CYS A 1 111 ? 13.876 -3.882 -7.741 1.00 87.25 111 CYS A N 1
ATOM 844 C CA . CYS A 1 111 ? 15.161 -3.978 -7.048 1.00 87.25 111 CYS A CA 1
ATOM 845 C C . CYS A 1 111 ? 15.522 -2.691 -6.298 1.00 87.25 111 CYS A C 1
ATOM 847 O O . CYS A 1 111 ? 16.001 -2.768 -5.170 1.00 87.25 111 CYS A O 1
ATOM 849 N N . SER A 1 112 ? 15.283 -1.517 -6.892 1.00 88.31 112 SER A N 1
ATOM 850 C CA . SER A 1 112 ? 15.532 -0.239 -6.221 1.00 88.31 112 SER A CA 1
ATOM 851 C C . SER A 1 112 ? 14.659 -0.078 -4.981 1.00 88.31 112 SER A C 1
ATOM 853 O O . SER A 1 112 ? 15.170 0.346 -3.954 1.00 88.31 112 SER A O 1
ATOM 855 N N . VAL A 1 113 ? 13.375 -0.436 -5.050 1.00 89.00 113 VAL A N 1
ATOM 856 C CA . VAL A 1 113 ? 12.467 -0.379 -3.896 1.00 89.00 113 VAL A CA 1
ATOM 857 C C . VAL A 1 113 ? 12.958 -1.295 -2.780 1.00 89.00 113 VAL A C 1
ATOM 859 O O . VAL A 1 113 ? 13.074 -0.853 -1.641 1.00 89.00 113 VAL A O 1
ATOM 862 N N . LEU A 1 114 ? 13.290 -2.545 -3.110 1.00 88.38 114 LEU A N 1
ATOM 863 C CA . LEU A 1 114 ? 13.797 -3.524 -2.147 1.00 88.38 114 LEU A CA 1
ATOM 864 C C . LEU A 1 114 ? 15.104 -3.052 -1.491 1.00 88.38 114 LEU A C 1
ATOM 866 O O . LEU A 1 114 ? 15.243 -3.135 -0.273 1.00 88.38 114 LEU A O 1
ATOM 870 N N . ALA A 1 115 ? 16.038 -2.519 -2.284 1.00 87.69 115 ALA A N 1
ATOM 871 C CA . ALA A 1 115 ? 17.322 -2.024 -1.795 1.00 87.69 115 ALA A CA 1
ATOM 872 C C . ALA A 1 115 ? 17.179 -0.777 -0.911 1.00 87.69 115 ALA A C 1
ATOM 874 O O . ALA A 1 115 ? 17.889 -0.654 0.081 1.00 87.69 115 ALA A O 1
ATOM 875 N N . THR A 1 116 ? 16.267 0.138 -1.253 1.00 86.88 116 THR A N 1
ATOM 876 C CA . THR A 1 116 ? 16.012 1.350 -0.463 1.00 86.88 116 THR A CA 1
ATOM 877 C C . THR A 1 116 ? 15.311 1.028 0.855 1.00 86.88 116 THR A C 1
ATOM 879 O O . THR A 1 116 ? 15.706 1.559 1.887 1.00 86.88 116 THR A O 1
ATOM 882 N N . ILE A 1 117 ? 14.293 0.160 0.828 1.00 84.81 117 ILE A N 1
ATOM 883 C CA . ILE A 1 117 ? 13.476 -0.158 2.010 1.00 84.81 117 ILE A CA 1
ATOM 884 C C . ILE A 1 117 ? 14.192 -1.108 2.977 1.00 84.81 117 ILE A C 1
ATOM 886 O O . ILE A 1 117 ? 13.975 -1.026 4.189 1.00 84.81 117 ILE A O 1
ATOM 890 N N . GLY A 1 118 ? 15.053 -1.985 2.458 1.00 82.56 118 GLY A N 1
ATOM 891 C CA . GLY A 1 118 ? 15.641 -3.088 3.215 1.00 82.56 118 GLY A CA 1
ATOM 892 C C . GLY A 1 118 ? 14.678 -4.273 3.302 1.00 82.56 118 GLY A C 1
ATOM 893 O O . GLY A 1 118 ? 13.469 -4.111 3.505 1.00 82.56 118 GLY A O 1
ATOM 894 N N . PHE A 1 119 ? 15.204 -5.487 3.130 1.00 75.19 119 PHE A N 1
ATOM 895 C CA . PHE A 1 119 ? 14.405 -6.717 3.061 1.00 75.19 119 PHE A CA 1
ATOM 896 C C . PHE A 1 119 ? 13.633 -7.001 4.360 1.00 75.19 119 PHE A C 1
ATOM 898 O O . PHE A 1 119 ? 12.523 -7.528 4.332 1.0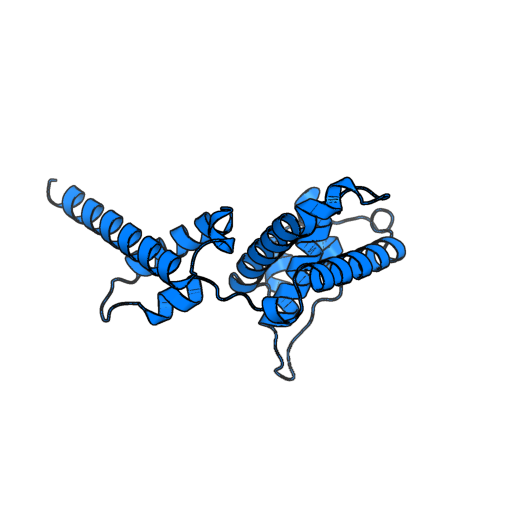0 75.19 119 PHE A O 1
ATOM 905 N N . GLU A 1 120 ? 14.184 -6.594 5.497 1.00 70.81 120 GLU A N 1
ATOM 906 C CA . GLU A 1 120 ? 13.604 -6.719 6.832 1.00 70.81 120 GLU A CA 1
ATOM 907 C C . GLU A 1 120 ? 12.359 -5.842 7.054 1.00 70.81 120 GLU A C 1
ATOM 909 O O . GLU A 1 120 ? 11.559 -6.112 7.947 1.00 70.81 120 GLU A O 1
ATOM 914 N N . ASN A 1 121 ? 12.149 -4.821 6.217 1.00 71.62 121 ASN A N 1
ATOM 915 C CA . ASN A 1 121 ? 11.068 -3.842 6.368 1.00 71.62 121 ASN A CA 1
ATOM 916 C C . ASN A 1 121 ? 9.897 -4.056 5.399 1.00 71.62 121 ASN A C 1
ATOM 918 O O . ASN A 1 121 ? 8.975 -3.227 5.354 1.00 71.62 121 ASN A O 1
ATOM 922 N N . LEU A 1 122 ? 9.941 -5.142 4.622 1.00 73.94 122 LEU A N 1
ATOM 923 C CA . LEU A 1 122 ? 9.013 -5.426 3.530 1.00 73.94 122 LEU A CA 1
ATOM 924 C C . LEU A 1 122 ? 7.608 -5.794 4.007 1.00 73.94 122 LEU A C 1
ATOM 926 O O . LEU A 1 122 ? 6.636 -5.439 3.345 1.00 73.94 122 LEU A O 1
ATOM 930 N N . ALA A 1 123 ? 7.482 -6.433 5.170 1.00 73.62 123 ALA A N 1
ATOM 931 C CA . ALA A 1 123 ? 6.202 -6.748 5.795 1.00 73.62 123 ALA A CA 1
ATOM 932 C C . ALA A 1 123 ? 5.871 -5.713 6.888 1.00 73.62 123 ALA A C 1
ATOM 934 O O . ALA A 1 123 ? 6.073 -5.991 8.073 1.00 73.62 123 ALA A O 1
ATOM 935 N N . PRO A 1 124 ? 5.386 -4.502 6.542 1.00 71.19 124 PRO A N 1
ATOM 936 C CA . PRO A 1 124 ? 5.055 -3.513 7.551 1.00 71.19 124 PRO A CA 1
ATOM 937 C C . PRO A 1 124 ? 3.944 -4.044 8.458 1.00 71.19 124 PRO A C 1
ATOM 939 O O . PRO A 1 124 ? 2.937 -4.582 7.989 1.00 71.19 124 PRO A O 1
ATOM 942 N N . SER A 1 125 ? 4.112 -3.840 9.763 1.00 79.50 125 SER A N 1
ATOM 943 C CA . SER A 1 125 ? 3.002 -3.949 10.705 1.00 79.50 125 SER A CA 1
ATOM 944 C C . SER A 1 125 ? 1.968 -2.887 10.330 1.00 79.50 125 SER A C 1
ATOM 946 O O . SER A 1 125 ? 2.259 -1.694 10.361 1.00 79.50 125 SER A O 1
ATOM 948 N N . LEU A 1 126 ? 0.784 -3.320 9.898 1.00 83.44 126 LEU A N 1
ATOM 949 C CA . LEU A 1 126 ? -0.298 -2.419 9.506 1.00 83.44 126 LEU A CA 1
ATOM 950 C C . LEU A 1 126 ? -1.229 -2.168 10.697 1.00 83.44 126 LEU A C 1
ATOM 952 O O . LEU A 1 126 ? -1.550 -3.116 11.426 1.00 83.44 126 LEU A O 1
ATOM 956 N N . PRO A 1 127 ? -1.758 -0.942 10.854 1.00 85.19 127 PRO A N 1
ATOM 957 C CA . PRO A 1 127 ? -2.670 -0.625 11.948 1.00 85.19 127 PRO A CA 1
ATOM 958 C C . PRO A 1 127 ? -3.956 -1.463 11.896 1.00 85.19 127 PRO A C 1
ATOM 960 O O . PRO A 1 127 ? -4.546 -1.743 12.930 1.00 85.19 127 PRO A O 1
ATOM 963 N N . HIS A 1 128 ? -4.369 -1.952 10.721 1.00 87.81 128 HIS A N 1
ATOM 964 C CA . HIS A 1 128 ? -5.521 -2.851 10.582 1.00 87.81 128 HIS A CA 1
ATOM 965 C C . HIS A 1 128 ? -5.354 -4.181 11.318 1.00 87.81 128 HIS A C 1
ATOM 967 O O . HIS A 1 128 ? -6.319 -4.683 11.884 1.00 87.81 128 HIS A O 1
ATOM 973 N N . GLY A 1 129 ? -4.143 -4.749 11.328 1.00 85.25 129 GLY A N 1
ATOM 974 C CA . GLY A 1 129 ? -3.863 -5.964 12.097 1.00 85.25 129 GLY A CA 1
ATOM 975 C C . GLY A 1 129 ? -3.966 -5.689 13.595 1.00 85.25 129 GLY A C 1
ATOM 976 O O . GLY A 1 129 ? -4.629 -6.426 14.320 1.00 85.25 129 GLY A O 1
ATOM 977 N N . LYS A 1 130 ? -3.403 -4.556 14.031 1.00 87.94 130 LYS A N 1
ATOM 978 C CA . LYS A 1 130 ? -3.462 -4.109 15.427 1.00 87.94 130 LYS A CA 1
ATOM 979 C C . LYS A 1 130 ? -4.865 -3.765 15.893 1.00 87.94 130 LYS A C 1
ATOM 981 O O . LYS A 1 130 ? -5.197 -4.073 17.028 1.00 87.94 130 LYS A O 1
ATOM 986 N N . LEU A 1 131 ? -5.711 -3.224 15.018 1.00 90.00 131 LEU A N 1
ATOM 987 C CA . LEU A 1 131 ? -7.114 -2.970 15.331 1.00 90.00 131 LEU A CA 1
ATOM 988 C C . LEU A 1 131 ? -7.810 -4.253 15.789 1.00 90.00 131 LEU A C 1
ATOM 990 O O . LEU A 1 131 ? -8.465 -4.228 16.822 1.00 90.00 131 LEU A O 1
ATOM 994 N N . LEU A 1 132 ? -7.621 -5.363 15.065 1.00 87.62 132 LEU A N 1
ATOM 995 C CA . LEU A 1 132 ? -8.227 -6.655 15.400 1.00 87.62 132 LEU A CA 1
ATOM 996 C C . LEU A 1 132 ? -7.732 -7.218 16.741 1.00 87.62 132 LEU A C 1
ATOM 998 O O . LEU A 1 132 ? -8.509 -7.857 17.442 1.00 87.62 132 LEU A O 1
ATOM 1002 N N . GLU A 1 133 ? -6.474 -6.961 17.106 1.00 89.69 133 GLU A N 1
ATOM 1003 C CA . GLU A 1 133 ? -5.894 -7.387 18.389 1.00 89.69 133 GLU A CA 1
ATOM 1004 C C . GLU A 1 133 ? -6.484 -6.622 19.590 1.00 89.69 133 GLU A C 1
ATOM 1006 O O . GLU A 1 133 ? -6.558 -7.174 20.685 1.00 89.69 133 GLU A O 1
ATOM 1011 N N . ILE A 1 134 ? -6.911 -5.366 19.397 1.00 90.12 134 ILE A N 1
ATOM 1012 C CA . ILE A 1 134 ? -7.379 -4.477 20.478 1.00 90.12 134 ILE A CA 1
ATOM 1013 C C . ILE A 1 134 ? -8.904 -4.319 20.544 1.00 90.12 134 ILE A C 1
ATOM 1015 O O . ILE A 1 134 ? -9.397 -3.538 21.361 1.00 90.12 134 ILE A O 1
ATOM 1019 N N . LEU A 1 135 ? -9.667 -5.005 19.681 1.00 90.00 135 LEU A N 1
ATOM 1020 C CA . LEU A 1 135 ? -11.126 -4.887 19.673 1.00 90.00 135 LEU A CA 1
ATOM 1021 C C . LEU A 1 135 ? -11.717 -5.344 21.020 1.00 90.00 1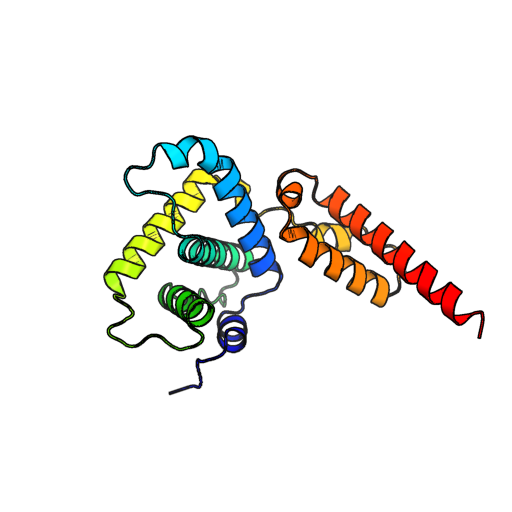35 LEU A C 1
ATOM 1023 O O . LEU A 1 135 ? -11.526 -6.497 21.415 1.00 90.00 135 LEU A O 1
ATOM 1027 N N . PRO A 1 136 ? -12.491 -4.486 21.710 1.00 86.44 136 PRO A N 1
ATOM 1028 C CA . PRO A 1 136 ? -13.213 -4.890 22.906 1.00 86.44 136 PRO A CA 1
ATOM 1029 C C . PRO A 1 136 ? -14.239 -5.977 22.582 1.00 86.44 136 PRO A C 1
ATOM 1031 O O . PRO A 1 136 ? -14.896 -5.939 21.537 1.00 86.44 136 PRO A O 1
ATOM 1034 N N . GLN A 1 137 ? -14.445 -6.915 23.507 1.00 86.44 137 GLN A N 1
ATOM 1035 C CA . GLN A 1 137 ? -15.545 -7.869 23.376 1.00 86.44 137 GLN A CA 1
ATOM 1036 C C . GLN A 1 137 ? -16.895 -7.136 23.349 1.00 86.44 137 GLN A C 1
ATOM 1038 O O . GLN A 1 137 ? -17.131 -6.222 24.136 1.00 86.44 137 GLN A O 1
ATOM 1043 N N . GLY A 1 138 ? -17.784 -7.546 22.441 1.00 83.56 138 GLY A N 1
ATOM 1044 C CA . GLY A 1 138 ? -19.130 -6.974 22.320 1.00 83.56 138 GLY A CA 1
ATOM 1045 C C . GLY A 1 138 ? -19.200 -5.612 21.622 1.00 83.56 138 GLY A C 1
ATOM 1046 O O . GLY A 1 138 ? -20.266 -5.000 21.611 1.00 83.56 138 GLY A O 1
ATOM 1047 N N . ILE A 1 139 ? -18.105 -5.127 21.026 1.00 89.00 139 ILE A N 1
ATOM 1048 C CA . ILE A 1 139 ? -18.143 -3.903 20.224 1.00 89.00 139 ILE A CA 1
ATOM 1049 C C . ILE A 1 139 ? -19.068 -4.062 19.007 1.00 89.00 139 ILE A C 1
ATOM 1051 O O . ILE A 1 139 ? -19.076 -5.095 18.335 1.00 89.00 139 ILE A O 1
ATOM 1055 N N . ALA A 1 140 ? -19.850 -3.023 18.707 1.00 90.44 140 ALA A N 1
ATOM 1056 C CA . ALA A 1 140 ? -20.737 -3.026 17.551 1.00 90.44 140 ALA A CA 1
ATOM 1057 C C . ALA A 1 140 ? -19.934 -3.097 16.241 1.00 90.44 140 ALA A C 1
ATOM 1059 O O . ALA A 1 140 ? -18.999 -2.320 16.034 1.00 90.44 140 ALA A O 1
ATOM 1060 N N . GLY A 1 141 ? -20.344 -3.979 15.324 1.00 89.12 141 GLY A N 1
ATOM 1061 C CA . GLY A 1 141 ? -19.675 -4.158 14.030 1.00 89.12 141 GLY A CA 1
ATOM 1062 C C . GLY A 1 141 ? -19.562 -2.864 13.216 1.00 89.12 141 GLY A C 1
ATOM 1063 O O . GLY A 1 141 ? -18.527 -2.617 12.609 1.00 89.12 141 GLY A O 1
ATOM 1064 N N . SER A 1 142 ? -20.558 -1.977 13.295 1.00 91.19 142 SER A N 1
ATOM 1065 C CA . SER A 1 142 ? -20.535 -0.665 12.631 1.00 91.19 142 SER A CA 1
ATOM 1066 C C . SER A 1 142 ? -19.413 0.256 13.128 1.00 91.19 142 SER A C 1
ATOM 1068 O O . SER A 1 142 ? -18.853 1.025 12.349 1.00 91.19 142 SER A O 1
ATOM 1070 N N . VAL A 1 143 ? -19.037 0.167 14.409 1.00 92.12 143 VAL A N 1
ATOM 1071 C CA . VAL A 1 143 ? -17.897 0.914 14.967 1.00 92.12 143 VAL A CA 1
ATOM 1072 C C . VAL A 1 143 ? -16.586 0.357 14.423 1.00 92.12 143 VAL A C 1
ATOM 1074 O O . VAL A 1 143 ? -15.687 1.122 14.081 1.00 92.12 143 VAL A O 1
ATOM 1077 N N . VAL A 1 144 ? -16.490 -0.968 14.295 1.00 91.19 144 VAL A N 1
ATOM 1078 C CA . VAL A 1 144 ? -15.321 -1.634 13.705 1.00 91.19 144 VAL A CA 1
ATOM 1079 C C . VAL A 1 144 ? -15.168 -1.250 12.234 1.00 91.19 144 VAL A C 1
ATOM 1081 O O . VAL A 1 144 ? -14.071 -0.897 11.808 1.00 91.19 144 VAL A O 1
ATOM 1084 N N . GLU A 1 145 ? -16.258 -1.253 11.465 1.00 90.50 145 GLU A N 1
ATOM 1085 C CA . GLU A 1 145 ? -16.266 -0.822 10.063 1.00 90.50 145 GLU A CA 1
ATOM 1086 C C . GLU A 1 145 ? -15.840 0.641 9.907 1.00 90.50 145 GLU A C 1
ATOM 1088 O O . GLU A 1 145 ? -15.028 0.958 9.035 1.00 90.50 145 GLU A O 1
ATOM 1093 N N . LEU A 1 146 ? -16.326 1.529 10.780 1.00 92.25 146 LEU A N 1
ATOM 1094 C CA . LEU A 1 146 ? -15.939 2.937 10.776 1.00 92.25 146 LEU A CA 1
ATOM 1095 C C . LEU A 1 146 ? -14.461 3.126 11.145 1.00 92.25 146 LEU A C 1
ATOM 1097 O O . LEU A 1 146 ? -13.757 3.875 10.470 1.00 92.25 146 LEU A O 1
ATOM 1101 N N . ALA A 1 147 ? -13.962 2.422 12.166 1.00 92.00 147 ALA A N 1
ATOM 1102 C CA . ALA A 1 147 ? -12.544 2.442 12.528 1.00 92.00 147 ALA A CA 1
ATOM 1103 C C . ALA A 1 147 ? -11.670 1.950 11.364 1.00 92.00 147 ALA A C 1
ATOM 1105 O O . ALA A 1 147 ? -10.642 2.550 11.051 1.00 92.00 147 ALA A O 1
ATOM 1106 N N . TRP A 1 148 ? -12.111 0.901 10.668 1.00 91.00 148 TRP A N 1
ATOM 1107 C CA . TRP A 1 148 ? -11.434 0.388 9.482 1.00 91.00 148 TRP A CA 1
ATOM 1108 C C . TRP A 1 148 ? -11.404 1.414 8.341 1.00 91.00 148 TRP A C 1
ATOM 1110 O O . TRP A 1 148 ? -10.379 1.559 7.672 1.00 91.00 148 TRP A O 1
ATOM 1120 N N . ALA A 1 149 ? -12.508 2.127 8.104 1.00 89.81 149 ALA A N 1
ATOM 1121 C CA . ALA A 1 149 ? -12.575 3.188 7.101 1.00 89.81 149 ALA A CA 1
ATOM 1122 C C . ALA A 1 149 ? -11.595 4.328 7.422 1.00 89.81 149 ALA A C 1
ATOM 1124 O O . ALA A 1 149 ? -10.783 4.681 6.571 1.00 89.81 149 ALA A O 1
ATOM 1125 N N . ILE A 1 150 ? -11.580 4.796 8.676 1.00 90.50 150 ILE A N 1
ATOM 1126 C CA . ILE A 1 150 ? -10.640 5.821 9.155 1.00 90.50 150 ILE A CA 1
ATOM 1127 C C . ILE A 1 150 ? -9.187 5.389 8.918 1.00 90.50 150 ILE A C 1
ATOM 1129 O O . ILE A 1 150 ? -8.370 6.188 8.459 1.00 90.50 150 ILE A O 1
ATOM 1133 N N . LEU A 1 151 ? -8.851 4.125 9.197 1.00 88.94 151 LEU A N 1
ATOM 1134 C CA . LEU A 1 151 ? -7.504 3.605 8.955 1.00 88.94 151 LEU A CA 1
ATOM 1135 C C . LEU A 1 151 ? -7.141 3.559 7.469 1.00 88.94 151 LEU A C 1
ATOM 1137 O O . LEU A 1 151 ? -6.004 3.874 7.126 1.00 88.94 151 LEU A O 1
ATOM 1141 N N . ASN A 1 152 ? -8.075 3.193 6.585 1.00 85.81 152 ASN A N 1
ATOM 1142 C CA . ASN A 1 152 ? -7.813 3.204 5.142 1.00 85.81 152 ASN A CA 1
ATOM 1143 C C . ASN A 1 152 ? -7.473 4.612 4.646 1.00 85.81 152 ASN A C 1
ATOM 1145 O O . ASN A 1 152 ? -6.510 4.771 3.899 1.00 85.81 152 ASN A O 1
ATOM 1149 N N . ASP A 1 153 ? -8.225 5.617 5.093 1.00 85.19 153 ASP A N 1
ATOM 1150 C CA . ASP A 1 153 ? -7.985 7.010 4.717 1.00 85.19 153 ASP A CA 1
ATOM 1151 C C . ASP A 1 153 ? -6.644 7.498 5.286 1.00 85.19 153 ASP A C 1
ATOM 1153 O O . ASP A 1 153 ? -5.851 8.144 4.596 1.00 85.19 153 ASP A O 1
ATOM 1157 N N . SER A 1 154 ? -6.333 7.093 6.521 1.00 84.19 154 SER A N 1
ATOM 1158 C CA . SER A 1 154 ? -5.101 7.476 7.219 1.00 84.19 154 SER A CA 1
ATOM 1159 C C . SER A 1 154 ? -3.838 6.851 6.621 1.00 84.19 154 SER A C 1
ATOM 1161 O O . SER A 1 154 ? -2.766 7.431 6.758 1.00 84.19 154 SER A O 1
ATOM 1163 N N . CYS A 1 155 ? -3.925 5.705 5.931 1.00 77.06 155 CYS A N 1
ATOM 1164 C CA . CYS A 1 155 ? -2.764 5.099 5.262 1.00 77.06 155 CYS A CA 1
ATOM 1165 C C . CYS A 1 155 ? -2.129 6.022 4.215 1.00 77.06 155 CYS A C 1
ATOM 1167 O O . CYS A 1 155 ? -0.948 5.891 3.926 1.00 77.06 155 CYS A O 1
ATOM 1169 N N . SER A 1 156 ? -2.892 6.951 3.638 1.00 75.88 156 SER A N 1
ATOM 1170 C CA . SER A 1 156 ? -2.368 7.913 2.663 1.00 75.88 156 SER A CA 1
ATOM 1171 C C . SER A 1 156 ? -1.539 9.044 3.287 1.00 75.88 156 SER A C 1
ATOM 1173 O O . SER A 1 156 ? -0.832 9.752 2.569 1.00 75.88 156 SER A O 1
ATOM 1175 N N . LEU A 1 157 ? -1.590 9.196 4.612 1.00 82.12 157 LEU A N 1
ATOM 1176 C CA . LEU A 1 157 ? -0.924 10.273 5.333 1.00 82.12 157 LEU A CA 1
ATOM 1177 C C . LEU A 1 157 ? 0.535 9.909 5.675 1.00 82.12 157 LEU A C 1
ATOM 1179 O O . LEU A 1 157 ? 0.801 8.743 5.989 1.00 82.12 157 LEU A O 1
ATOM 1183 N N . PRO A 1 158 ? 1.478 10.872 5.658 1.00 75.62 158 PRO A N 1
ATOM 1184 C CA . PRO A 1 158 ? 2.880 10.636 6.023 1.00 75.62 158 PRO A CA 1
ATOM 1185 C C . PRO A 1 158 ? 3.062 10.018 7.415 1.00 75.62 158 PRO A C 1
ATOM 1187 O O . PRO A 1 158 ? 3.937 9.182 7.619 1.00 75.62 158 PRO A O 1
ATOM 1190 N N . GLU A 1 159 ? 2.183 10.343 8.362 1.00 77.94 159 GLU A N 1
ATOM 1191 C CA . GLU A 1 159 ? 2.226 9.834 9.732 1.00 77.94 159 GLU A CA 1
ATOM 1192 C C . GLU A 1 159 ? 2.119 8.304 9.808 1.00 77.94 159 GLU A C 1
ATOM 1194 O O . GLU A 1 159 ? 2.500 7.715 10.817 1.00 77.94 159 GLU A O 1
ATOM 1199 N N . SER A 1 160 ? 1.626 7.647 8.753 1.00 75.31 160 SER A N 1
ATOM 1200 C CA . SER A 1 160 ? 1.510 6.187 8.685 1.00 75.31 160 SER A CA 1
ATOM 1201 C C . SER A 1 160 ? 2.848 5.440 8.662 1.00 75.31 160 SER A C 1
ATOM 1203 O O . SER A 1 160 ? 2.874 4.254 8.990 1.00 75.31 160 SER A O 1
ATOM 1205 N N . ILE A 1 161 ? 3.954 6.113 8.318 1.00 77.75 161 ILE A N 1
ATOM 1206 C CA . ILE A 1 161 ? 5.313 5.553 8.407 1.00 77.75 161 ILE A CA 1
ATOM 1207 C C . ILE A 1 161 ? 6.088 6.039 9.640 1.00 77.75 161 ILE A C 1
ATOM 1209 O O . ILE A 1 161 ? 7.122 5.461 9.966 1.00 77.75 161 ILE A O 1
ATOM 1213 N N . GLU A 1 162 ? 5.594 7.070 10.329 1.00 78.94 162 GLU A N 1
ATOM 1214 C CA . GLU A 1 162 ? 6.253 7.680 11.493 1.00 78.94 162 GLU A CA 1
ATOM 1215 C C . GLU A 1 162 ? 5.680 7.191 12.827 1.00 78.94 162 GLU A C 1
ATOM 1217 O O . GLU A 1 162 ? 6.377 7.176 13.843 1.00 78.94 162 GLU A O 1
ATOM 1222 N N . ARG A 1 163 ? 4.395 6.820 12.849 1.00 80.69 163 ARG A N 1
ATOM 1223 C CA . ARG A 1 163 ? 3.685 6.447 14.074 1.00 80.69 163 ARG A CA 1
ATOM 1224 C C . ARG A 1 163 ? 3.623 4.944 14.267 1.00 80.69 163 ARG A C 1
ATOM 1226 O O . ARG A 1 163 ? 3.547 4.166 13.320 1.00 80.69 163 ARG A O 1
ATOM 1233 N N . ASP A 1 164 ? 3.580 4.554 15.536 1.00 85.31 164 ASP A N 1
ATOM 1234 C CA . ASP A 1 164 ? 3.351 3.170 15.921 1.00 85.31 164 ASP A CA 1
ATOM 1235 C C . ASP A 1 164 ? 1.976 2.673 15.407 1.00 85.31 164 ASP A C 1
ATOM 1237 O O . ASP A 1 164 ? 0.946 3.305 15.686 1.00 85.31 164 ASP A O 1
ATOM 1241 N N . PRO A 1 165 ? 1.922 1.542 14.676 1.00 86.69 165 PRO A N 1
ATOM 1242 C CA . PRO A 1 165 ? 0.675 1.000 14.142 1.00 86.69 165 PRO A CA 1
ATOM 1243 C C . PRO A 1 165 ? -0.387 0.701 15.206 1.00 86.69 165 PRO A C 1
ATOM 1245 O O . PRO A 1 165 ? -1.579 0.824 14.913 1.00 86.69 165 PRO A O 1
ATOM 1248 N N . ALA A 1 166 ? 0.002 0.324 16.431 1.00 88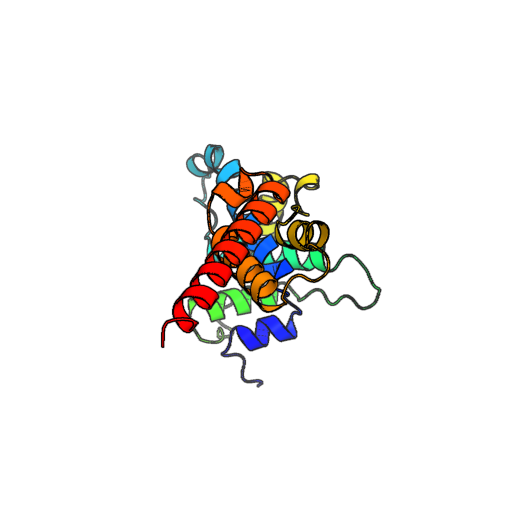.12 166 ALA A N 1
ATOM 1249 C CA . ALA A 1 166 ? -0.963 0.082 17.502 1.00 88.12 166 ALA A CA 1
ATOM 1250 C C . ALA A 1 166 ? -1.573 1.398 18.006 1.00 88.12 166 ALA A C 1
ATOM 1252 O O . ALA A 1 166 ? -2.795 1.489 18.132 1.00 88.12 166 ALA A O 1
ATOM 1253 N N . ALA A 1 167 ? -0.765 2.447 18.172 1.00 90.00 167 ALA A N 1
ATOM 1254 C CA . ALA A 1 167 ? -1.258 3.785 18.503 1.00 90.00 167 ALA A CA 1
ATOM 1255 C C . ALA A 1 167 ? -2.227 4.339 17.440 1.00 90.00 167 ALA A C 1
ATOM 1257 O O . ALA A 1 167 ? -3.251 4.941 17.772 1.00 90.00 167 ALA A O 1
ATOM 1258 N N . MET A 1 168 ? -1.948 4.110 16.152 1.00 90.56 168 MET A N 1
ATOM 1259 C CA . MET A 1 168 ? -2.863 4.487 15.067 1.00 90.56 168 MET A CA 1
ATOM 1260 C C . MET A 1 168 ? -4.187 3.717 15.130 1.00 90.56 168 MET A C 1
ATOM 1262 O O . MET A 1 168 ? -5.254 4.314 14.969 1.00 90.56 168 MET A O 1
ATOM 1266 N N . ALA A 1 169 ? -4.129 2.407 15.382 1.00 90.62 169 ALA A N 1
ATOM 1267 C CA . ALA A 1 169 ? -5.312 1.567 15.537 1.00 90.62 169 ALA A CA 1
ATOM 1268 C C . ALA A 1 169 ? -6.184 2.024 16.715 1.00 90.62 169 ALA A C 1
ATOM 1270 O O . ALA A 1 169 ? -7.400 2.166 16.574 1.00 90.62 169 ALA A O 1
ATOM 1271 N N . GLU A 1 170 ? -5.561 2.323 17.855 1.00 91.69 170 GLU A N 1
ATOM 1272 C CA . GLU A 1 170 ? -6.245 2.823 19.044 1.00 91.69 170 GLU A CA 1
ATOM 1273 C C . GLU A 1 170 ? -6.904 4.186 18.786 1.00 91.69 170 GLU A C 1
ATOM 1275 O O . GLU A 1 170 ? -8.064 4.401 19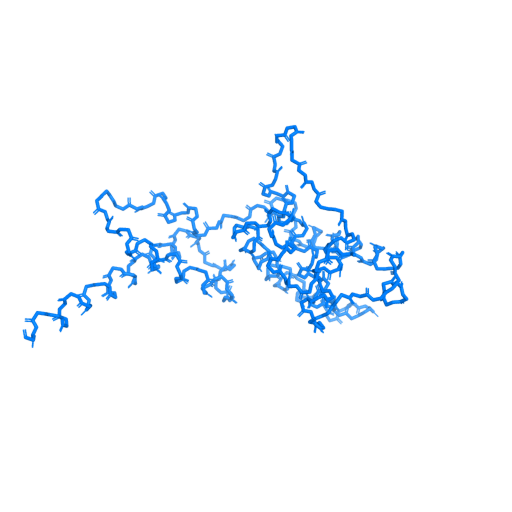.147 1.00 91.69 170 GLU A O 1
ATOM 1280 N N . ALA A 1 171 ? -6.199 5.102 18.116 1.00 91.69 171 ALA A N 1
ATOM 1281 C CA . ALA A 1 171 ? -6.739 6.409 17.755 1.00 91.69 171 ALA A CA 1
ATOM 1282 C C . ALA A 1 171 ? -7.956 6.292 16.821 1.00 91.69 171 ALA A C 1
ATOM 1284 O O . ALA A 1 171 ? -8.973 6.954 17.049 1.00 91.69 171 ALA A O 1
ATOM 1285 N N . ALA A 1 172 ? -7.884 5.424 15.807 1.00 92.88 172 ALA A N 1
ATOM 1286 C CA . ALA A 1 172 ? -8.995 5.177 14.892 1.00 92.88 172 ALA A CA 1
ATOM 1287 C C . ALA A 1 172 ? -10.208 4.571 15.611 1.00 92.88 172 ALA A C 1
ATOM 1289 O O . ALA A 1 172 ? -11.337 5.012 15.389 1.00 92.88 172 ALA A O 1
ATOM 1290 N N . LEU A 1 173 ? -9.980 3.622 16.524 1.00 93.75 173 LEU A N 1
ATOM 1291 C CA . LEU A 1 173 ? -11.035 3.017 17.332 1.00 93.75 173 LEU A CA 1
ATOM 1292 C C . LEU A 1 173 ? -11.719 4.049 18.240 1.00 93.75 173 LEU A C 1
ATOM 1294 O O . LEU A 1 173 ? -12.945 4.159 18.234 1.00 93.75 173 LEU A O 1
ATOM 1298 N N . LYS A 1 174 ? -10.943 4.863 18.969 1.00 92.88 174 LYS A N 1
ATOM 1299 C CA . LYS A 1 174 ? -11.478 5.947 19.811 1.00 92.88 174 LYS A CA 1
ATOM 1300 C C . LYS A 1 174 ? -12.306 6.937 18.995 1.00 92.88 174 LYS A C 1
ATOM 1302 O O . LYS A 1 174 ? -13.392 7.336 19.419 1.00 92.88 174 LYS A O 1
ATOM 1307 N N . LYS A 1 175 ? -11.820 7.310 17.807 1.00 93.62 175 LYS A N 1
ATOM 1308 C CA . LYS A 1 175 ? -12.538 8.210 16.900 1.00 93.62 175 LYS A CA 1
ATOM 1309 C C . LYS A 1 175 ? -13.857 7.597 16.427 1.00 93.62 175 LYS A C 1
ATOM 1311 O O . LYS A 1 175 ? -14.877 8.280 16.476 1.00 93.62 175 LYS A O 1
ATOM 1316 N N . ALA A 1 176 ? -13.856 6.324 16.035 1.00 93.62 176 ALA A N 1
ATOM 1317 C CA . ALA A 1 176 ? -15.059 5.620 15.600 1.00 93.62 176 ALA A CA 1
ATOM 1318 C C . ALA A 1 176 ? -16.109 5.510 16.717 1.00 93.62 176 ALA A C 1
ATOM 1320 O O . ALA A 1 176 ? -17.283 5.793 16.482 1.00 93.62 176 ALA A O 1
ATOM 1321 N N . VAL A 1 177 ? -15.689 5.177 17.944 1.00 91.62 177 VAL A N 1
ATOM 1322 C CA . VAL A 1 177 ? -16.575 5.129 19.121 1.00 91.62 177 VAL A CA 1
ATOM 1323 C C . VAL A 1 177 ? -17.191 6.501 19.399 1.00 91.62 177 VAL A C 1
ATOM 1325 O O . VAL A 1 177 ? -18.401 6.602 19.586 1.00 91.62 177 VAL A O 1
ATOM 1328 N N . SER A 1 178 ? -16.389 7.569 19.376 1.00 92.50 178 SER A N 1
ATOM 1329 C CA . SER A 1 178 ? -16.881 8.940 19.571 1.00 92.50 178 SER A CA 1
ATOM 1330 C C . SER A 1 178 ? -17.906 9.339 18.505 1.00 92.50 178 SER A C 1
ATOM 1332 O O . SER A 1 178 ? -18.959 9.882 18.838 1.00 92.50 178 SER A O 1
ATOM 1334 N N . MET A 1 179 ? -17.641 9.026 17.234 1.00 91.12 179 MET A N 1
ATOM 1335 C CA . MET A 1 179 ? -18.562 9.324 16.135 1.00 91.12 179 MET A CA 1
ATOM 1336 C C . MET A 1 179 ? -19.879 8.545 16.256 1.00 91.12 179 MET A C 1
ATOM 1338 O O . MET A 1 179 ? -20.942 9.127 16.057 1.00 91.12 179 MET A O 1
ATOM 1342 N N . ALA A 1 180 ? -19.826 7.268 16.645 1.00 85.88 180 ALA A N 1
ATOM 1343 C CA . ALA A 1 180 ? -21.019 6.452 16.875 1.00 85.88 180 ALA A CA 1
ATOM 1344 C C . ALA A 1 180 ? -21.816 6.884 18.124 1.00 85.88 180 ALA A C 1
ATOM 1346 O O . ALA A 1 180 ? -23.041 6.791 18.150 1.00 85.88 180 ALA A O 1
ATOM 1347 N N . GLY A 1 181 ? -21.144 7.400 19.158 1.00 75.75 181 GLY A N 1
ATOM 1348 C CA . GLY A 1 181 ? -21.806 7.959 20.340 1.00 75.75 181 GLY A CA 1
ATOM 1349 C C . GLY A 1 181 ? -22.585 9.245 20.040 1.00 75.75 181 GLY A C 1
ATOM 1350 O O . GLY A 1 181 ? -23.653 9.476 20.606 1.00 75.75 181 GLY A O 1
ATOM 1351 N N . HIS A 1 182 ? -22.097 10.072 19.111 1.00 62.00 182 HIS A N 1
ATOM 1352 C CA . HIS A 1 182 ? -22.793 11.292 18.697 1.00 62.00 182 HIS A CA 1
ATOM 1353 C C . HIS A 1 182 ? -24.025 11.021 17.822 1.00 62.00 182 HIS A C 1
ATOM 1355 O O . HIS A 1 182 ? -25.009 11.752 17.929 1.00 62.00 182 HIS A O 1
ATOM 1361 N N . THR A 1 183 ? -24.028 9.957 17.013 1.00 56.50 183 THR A N 1
ATOM 1362 C CA . THR A 1 183 ? -25.204 9.586 16.206 1.00 56.50 183 THR A CA 1
ATOM 1363 C C . THR A 1 183 ? -26.336 8.993 17.049 1.00 56.50 183 THR A C 1
ATOM 1365 O O . THR A 1 183 ? -27.502 9.249 16.757 1.00 56.50 183 THR A O 1
ATOM 1368 N N . ALA A 1 184 ? -26.022 8.277 18.134 1.00 50.91 184 ALA A N 1
ATOM 1369 C CA . ALA A 1 184 ? -27.028 7.778 19.076 1.00 50.91 184 ALA A CA 1
ATOM 1370 C C . ALA A 1 184 ? -27.741 8.911 19.844 1.00 50.91 184 ALA A C 1
ATOM 1372 O O . ALA A 1 184 ? -28.946 8.840 20.070 1.00 50.91 184 ALA A O 1
ATOM 1373 N N . SER A 1 185 ? -27.017 9.980 20.196 1.00 44.06 185 SER A N 1
ATOM 1374 C CA . SER A 1 185 ? -27.583 11.155 20.878 1.00 44.06 185 SER A CA 1
ATOM 1375 C C . SER A 1 185 ? -28.466 12.008 19.954 1.00 44.06 185 SER A C 1
ATOM 1377 O O . SER A 1 185 ? -29.521 12.490 20.362 1.00 44.06 185 SER A O 1
ATOM 1379 N N . ALA A 1 186 ? -28.099 12.131 18.674 1.00 46.97 186 ALA A N 1
ATOM 1380 C CA . ALA A 1 186 ? -28.874 12.897 17.694 1.00 46.97 186 ALA A CA 1
ATOM 1381 C C . ALA A 1 186 ? -30.253 12.282 17.371 1.00 46.97 186 ALA A C 1
ATOM 1383 O O . ALA A 1 186 ? -31.172 13.008 17.002 1.00 46.97 186 ALA A O 1
ATOM 1384 N N . HIS A 1 187 ? -30.423 10.965 17.538 1.00 42.44 187 HIS A N 1
ATOM 1385 C CA . HIS A 1 187 ? -31.704 10.278 17.323 1.00 42.44 187 HIS A CA 1
ATOM 1386 C C . HIS A 1 187 ? -32.605 10.201 18.565 1.00 42.44 187 HIS A C 1
ATOM 1388 O O . HIS A 1 187 ? -33.756 9.798 18.438 1.00 42.44 187 HIS A O 1
ATOM 1394 N N . ALA A 1 188 ? -32.127 10.603 19.746 1.00 45.75 188 ALA A N 1
ATOM 1395 C CA . ALA A 1 188 ? -32.922 10.611 20.979 1.00 45.75 188 ALA A CA 1
ATOM 1396 C C . ALA A 1 188 ? -33.741 11.907 21.183 1.00 45.75 188 ALA A C 1
ATOM 1398 O O . ALA A 1 188 ? -34.459 12.028 22.173 1.00 45.75 188 ALA A O 1
ATOM 1399 N N . HIS A 1 189 ? -33.634 12.874 20.264 1.00 39.31 189 HIS A N 1
ATOM 1400 C CA . HIS A 1 189 ? -34.291 14.186 20.337 1.00 39.31 189 HIS A CA 1
ATOM 1401 C C . HIS A 1 189 ? -35.308 14.447 19.207 1.00 39.31 189 HIS A C 1
ATOM 1403 O O . HIS A 1 189 ? -35.593 15.607 18.908 1.00 39.31 189 HIS A O 1
ATOM 1409 N N . VAL A 1 190 ? -35.862 13.396 18.591 1.00 39.62 190 VAL A N 1
ATOM 1410 C CA . VAL A 1 190 ? -36.969 13.502 17.619 1.00 39.62 190 VAL A CA 1
ATOM 1411 C C . VAL A 1 190 ? -38.239 12.907 18.202 1.00 39.62 190 VAL A C 1
ATOM 1413 O O . VAL A 1 190 ? -38.159 11.769 18.714 1.00 39.62 190 VAL A O 1
#